Protein AF-0000000076744533 (afdb_homodimer)

Sequence (348 aa):
MKIVAFGASTSSTSINKTLATYAAHLVEGADVTILDLNSYDVPLFSEDKEKEIGQAEGAKAFLEDIAQADALIISFAEHNGSYPAAYKNLFDWATRIERNVFANKPAIYLSTSPGPGGASNVLAAATGSAPYFGAEVKASASIPSFYDNFDLESGSFKSQEVAEQVKAAVSALRMKIVAFGASTSSTSINKTLATYAAHLVEGADVTILDLNSYDVPLFSEDKEKEIGQAEGAKAFLEDIAQADALIISFAEHNGSYPAAYKNLFDWATRIERNVFANKPAIYLSTSPGPGGASNVLAAATGSAPYFGAEVKASASIPSFYDNFDLESGSFKSQEVAEQVKAAVSALR

Organism: NCBI:txid190893

Solvent-accessible surface area (backbone atoms only — not comparable to full-atom values): 17686 Å² total; per-residue (Å²): 93,35,33,35,22,27,16,40,46,72,45,94,78,39,63,21,35,51,50,14,51,51,51,54,69,67,46,82,84,46,49,77,43,77,56,57,55,74,78,39,62,61,74,82,57,39,68,61,53,34,71,72,64,59,72,51,66,19,28,53,53,50,44,53,57,51,64,67,33,60,29,38,30,39,7,34,32,51,45,94,64,26,65,28,30,53,43,44,24,46,50,54,51,26,41,75,78,37,54,46,54,47,68,60,24,47,22,34,43,30,15,34,28,72,48,80,65,4,26,44,57,25,39,51,53,49,62,70,47,26,72,76,26,20,32,41,70,60,32,67,50,62,40,42,26,36,72,79,32,40,38,80,88,80,66,43,57,70,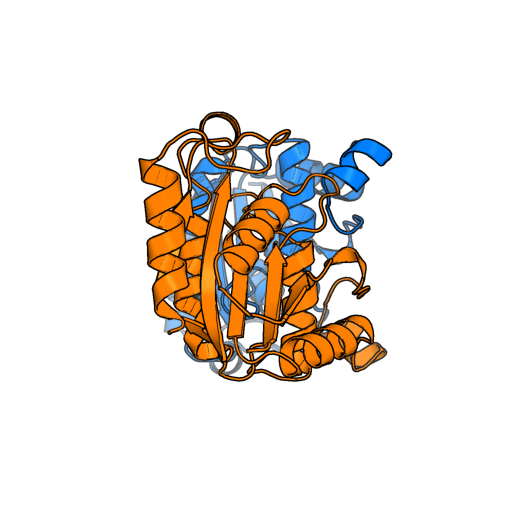38,63,68,61,45,50,53,52,50,56,34,54,56,46,77,107,93,36,32,34,21,28,16,40,45,72,44,92,78,38,64,20,35,49,48,13,50,52,52,53,68,66,44,83,83,47,52,76,43,76,58,58,54,74,78,40,61,61,75,82,58,40,67,61,53,34,71,72,65,56,72,52,66,19,28,51,52,50,44,54,57,51,65,67,34,61,29,39,28,38,6,35,32,52,44,95,65,26,65,28,31,55,42,44,24,45,49,55,52,26,40,75,78,37,54,44,52,45,69,61,22,46,24,34,42,30,14,34,27,71,48,79,66,4,26,42,58,25,38,50,52,50,62,70,47,26,72,74,27,21,32,41,71,61,31,67,51,62,40,43,25,37,72,78,31,39,37,81,89,81,67,45,56,69,37,64,68,60,46,49,52,54,49,54,34,53,57,47,78,108

Secondary structure (DSSP, 8-state):
-EEEEEES---TT-HHHHHHHHHHTTSTT-EEEE--GGG---PPP-HHHHHHH-S-HHHHHHHHHHHT-SEEEEEE--BTTB--HHHHHHHHHHHHH-S-TTTTEEEEEEEE-SSTTTTHHHHHHHHHHGGGGTEEEEEEEEE--HHHHEETTTTEES-HHHHHHHHHHHGGG-/-EEEEEES---TT-HHHHHHHHHHTTSTT-EEEE--GGG---PPP-HHHHHHH-S-HHHHHHHHHHHT-SEEEEEE--BTTB--HHHHHHHHHHHHH-S-TTTTEEEEEEEE-SSTTTTHHHHHHHHHHGGGGTEEEEEEEEE--HHHHEETTTTEES-HHHHHHHHHHHGGG-

pLDDT: mean 97.99, std 1.91, range [79.19, 99.0]

Structure (mmCIF, N/CA/C/O backbone):
data_AF-0000000076744533-model_v1
#
loop_
_entity.id
_entity.type
_entity.pdbx_description
1 polymer 'NADPH-dependent FMN reductase'
#
loop_
_atom_site.group_PDB
_atom_site.id
_atom_site.type_symbol
_atom_site.label_atom_id
_atom_site.label_alt_id
_atom_site.label_comp_id
_atom_site.label_asym_id
_atom_site.label_entity_id
_atom_site.label_seq_id
_atom_site.pdbx_PDB_ins_code
_atom_site.Cartn_x
_atom_site.Cartn_y
_atom_site.Cartn_z
_atom_site.occupancy
_atom_site.B_iso_or_equiv
_atom_site.auth_seq_id
_atom_site.auth_comp_id
_atom_site.auth_asym_id
_atom_site.auth_atom_id
_atom_site.pdbx_PDB_model_num
ATOM 1 N N . MET A 1 1 ? 7.094 28.562 13.328 1 95.38 1 MET A N 1
ATOM 2 C CA . MET A 1 1 ? 7.344 27.203 12.891 1 95.38 1 MET A CA 1
ATOM 3 C C . MET A 1 1 ? 6.609 26.906 11.586 1 95.38 1 MET A C 1
ATOM 5 O O . MET A 1 1 ? 5.438 27.25 11.438 1 95.38 1 MET A O 1
ATOM 9 N N . LYS A 1 2 ? 7.285 26.391 10.539 1 98.62 2 LYS A N 1
ATOM 10 C CA . LYS A 1 2 ? 6.648 25.984 9.289 1 98.62 2 LYS A CA 1
ATOM 11 C C . LYS A 1 2 ? 6.117 24.562 9.375 1 98.62 2 LYS A C 1
ATOM 13 O O . LYS A 1 2 ? 6.879 23.609 9.602 1 98.62 2 LYS A O 1
ATOM 18 N N . ILE A 1 3 ? 4.773 24.422 9.148 1 98.75 3 ILE A N 1
ATOM 19 C CA . ILE A 1 3 ? 4.148 23.094 9.188 1 98.75 3 ILE A CA 1
ATOM 20 C C . ILE A 1 3 ? 3.619 22.75 7.797 1 98.75 3 ILE A C 1
ATOM 22 O O . ILE A 1 3 ? 2.924 23.547 7.164 1 98.75 3 ILE A O 1
ATOM 26 N N . VAL A 1 4 ? 4.02 21.672 7.312 1 98.94 4 VAL A N 1
ATOM 27 C CA . VAL A 1 4 ? 3.379 21.078 6.145 1 98.94 4 VAL A CA 1
ATOM 28 C C . VAL A 1 4 ? 2.434 19.953 6.586 1 98.94 4 VAL A C 1
ATOM 30 O O . VAL A 1 4 ? 2.811 19.094 7.375 1 98.94 4 VAL A O 1
ATOM 33 N N . ALA A 1 5 ? 1.199 20.047 6.164 1 98.94 5 ALA A N 1
ATOM 34 C CA . ALA A 1 5 ? 0.18 19.047 6.488 1 98.94 5 ALA A CA 1
ATOM 35 C C . ALA A 1 5 ? -0.504 18.531 5.227 1 98.94 5 ALA A C 1
ATOM 37 O O . ALA A 1 5 ? -0.679 19.266 4.258 1 98.94 5 ALA A O 1
ATOM 38 N N . PHE A 1 6 ? -0.858 17.219 5.223 1 98.94 6 PHE A N 1
ATOM 39 C CA . PHE A 1 6 ? -1.646 16.688 4.113 1 98.94 6 PHE A CA 1
ATOM 40 C C . PHE A 1 6 ? -2.357 15.406 4.523 1 98.94 6 PHE A C 1
ATOM 42 O O . PHE A 1 6 ? -1.983 14.773 5.508 1 98.94 6 PHE A O 1
ATOM 49 N N . GLY A 1 7 ? -3.428 15.148 3.889 1 98.88 7 GLY A N 1
ATOM 50 C CA . GLY A 1 7 ? -4.012 13.812 3.881 1 98.88 7 GLY A CA 1
ATOM 51 C C . GLY A 1 7 ? -3.424 12.914 2.811 1 98.88 7 GLY A C 1
ATOM 52 O O . GLY A 1 7 ? -3.17 13.359 1.688 1 98.88 7 GLY A O 1
ATOM 53 N N . ALA A 1 8 ? -3.123 11.703 3.174 1 98.69 8 ALA A N 1
ATOM 54 C CA . ALA A 1 8 ? -2.666 10.727 2.191 1 98.69 8 ALA A CA 1
ATOM 55 C C . ALA A 1 8 ? -3.824 10.234 1.329 1 98.69 8 ALA A C 1
ATOM 57 O O . ALA A 1 8 ? -4.145 9.039 1.329 1 98.69 8 ALA A O 1
ATOM 58 N N . SER A 1 9 ? -4.375 11.133 0.612 1 97.62 9 SER A N 1
ATOM 59 C CA . SER A 1 9 ? -5.586 10.938 -0.176 1 97.62 9 SER A CA 1
ATOM 60 C C . SER A 1 9 ? -5.66 11.938 -1.327 1 97.62 9 SER A C 1
ATOM 62 O O . SER A 1 9 ? -5.223 13.086 -1.191 1 97.62 9 SER A O 1
ATOM 64 N N . THR A 1 10 ? -6.223 11.477 -2.465 1 98.06 10 THR A N 1
ATOM 65 C CA . THR A 1 10 ? -6.473 12.375 -3.582 1 98.06 10 THR A CA 1
ATOM 66 C C . THR A 1 10 ? -7.965 12.672 -3.717 1 98.06 10 THR A C 1
ATOM 68 O O . THR A 1 10 ? -8.383 13.352 -4.652 1 98.06 10 THR A O 1
ATOM 71 N N . SER A 1 11 ? -8.742 12.133 -2.82 1 97.56 11 SER A N 1
ATOM 72 C CA . SER A 1 11 ? -10.188 12.352 -2.885 1 97.56 11 SER A CA 1
ATOM 73 C C . SER A 1 11 ? -10.531 13.828 -2.746 1 97.56 11 SER A C 1
ATOM 75 O O . SER A 1 11 ? -9.969 14.523 -1.901 1 97.56 11 SER A O 1
ATOM 77 N N . SER A 1 12 ? -11.5 14.32 -3.539 1 97.56 12 SER A N 1
ATOM 78 C CA . SER A 1 12 ? -11.961 15.703 -3.436 1 97.56 12 SER A CA 1
ATOM 79 C C . SER A 1 12 ? -12.688 15.953 -2.117 1 97.56 12 SER A C 1
ATOM 81 O O . SER A 1 12 ? -12.875 17.094 -1.709 1 97.56 12 SER A O 1
ATOM 83 N N . THR A 1 13 ? -13.117 14.969 -1.375 1 96.62 13 THR A N 1
ATOM 84 C CA . THR A 1 13 ? -13.828 15.062 -0.107 1 96.62 13 THR A CA 1
ATOM 85 C C . THR A 1 13 ? -13.055 14.359 1.004 1 96.62 13 THR A C 1
ATOM 87 O O . THR A 1 13 ? -13.656 13.742 1.891 1 96.62 13 THR A O 1
ATOM 90 N N . SER A 1 14 ? -11.773 14.414 0.919 1 97.94 14 SER A N 1
ATOM 91 C CA . SER A 1 14 ? -10.906 13.688 1.836 1 97.94 14 SER A CA 1
ATOM 92 C C . SER A 1 14 ? -11.102 14.156 3.273 1 97.94 14 SER A C 1
ATOM 94 O O . SER A 1 14 ? -10.727 15.273 3.625 1 97.94 14 SER A O 1
ATOM 96 N N . ILE A 1 15 ? -11.578 13.219 4.113 1 98.56 15 ILE A N 1
ATOM 97 C CA . ILE A 1 15 ? -11.734 13.508 5.531 1 98.56 15 ILE A CA 1
ATOM 98 C C . ILE A 1 15 ? -10.367 13.492 6.215 1 98.56 15 ILE A C 1
ATOM 100 O O . ILE A 1 15 ? -10.18 14.117 7.262 1 98.56 15 ILE A O 1
ATOM 104 N N . ASN A 1 16 ? -9.406 12.828 5.633 1 98.88 16 ASN A N 1
ATOM 105 C CA . ASN A 1 16 ? -8.062 12.836 6.199 1 98.88 16 ASN A CA 1
ATOM 106 C C . ASN A 1 16 ? -7.336 14.148 5.906 1 98.88 16 ASN A C 1
ATOM 108 O O . ASN A 1 16 ? -6.547 14.617 6.727 1 98.88 16 ASN A O 1
ATOM 112 N N . LYS A 1 17 ? -7.562 14.742 4.723 1 98.69 17 LYS A N 1
ATOM 113 C CA . LYS A 1 17 ? -7.074 16.109 4.52 1 98.69 17 LYS A CA 1
ATOM 114 C C . LYS A 1 17 ? -7.703 17.062 5.523 1 98.69 17 LYS A C 1
ATOM 116 O O . LYS A 1 17 ? -7.016 17.922 6.086 1 98.69 17 LYS A O 1
ATOM 121 N N . THR A 1 18 ? -9.016 16.875 5.758 1 98.62 18 THR A N 1
ATOM 122 C CA . THR A 1 18 ? -9.719 17.703 6.73 1 98.62 18 THR A CA 1
ATOM 123 C C . THR A 1 18 ? -9.094 17.562 8.117 1 98.62 18 THR A C 1
ATOM 125 O O . THR A 1 18 ? -8.82 18.562 8.789 1 98.62 18 THR A O 1
ATOM 128 N N . LEU A 1 19 ? -8.82 16.344 8.531 1 98.81 19 LEU A N 1
ATOM 129 C CA . LEU A 1 19 ? -8.258 16.078 9.852 1 98.81 19 LEU A CA 1
ATOM 130 C C . LEU A 1 19 ? -6.863 16.672 9.977 1 98.81 19 LEU A C 1
ATOM 132 O O . LEU A 1 19 ? -6.551 17.328 10.984 1 98.81 19 LEU A O 1
ATOM 136 N N . ALA A 1 20 ? -6.004 16.438 9 1 98.88 20 ALA A N 1
ATOM 137 C CA . ALA A 1 20 ? -4.656 17 9.023 1 98.88 20 ALA A CA 1
ATOM 138 C C . ALA A 1 20 ? -4.699 18.531 9.086 1 98.88 20 ALA A C 1
ATOM 140 O O . ALA A 1 20 ? -3.924 19.141 9.82 1 98.88 20 ALA A O 1
ATOM 141 N N . THR A 1 21 ? -5.602 19.109 8.305 1 98.69 21 THR A N 1
ATOM 142 C CA . THR A 1 21 ? -5.766 20.562 8.273 1 98.69 21 THR A CA 1
ATOM 143 C C . THR A 1 21 ? -6.191 21.094 9.641 1 98.69 21 THR A C 1
ATOM 145 O O . THR A 1 21 ? -5.598 22.047 10.164 1 98.69 21 THR A O 1
ATOM 148 N N . TYR A 1 22 ? -7.176 20.469 10.227 1 98.56 22 TYR A N 1
ATOM 149 C CA . TYR A 1 22 ? -7.637 20.844 11.555 1 98.56 22 TYR A CA 1
ATOM 150 C C . TYR A 1 22 ? -6.492 20.781 12.562 1 98.56 22 TYR A C 1
ATOM 152 O O . TYR A 1 22 ? -6.266 21.734 13.305 1 98.56 22 TYR A O 1
ATOM 160 N N . ALA A 1 23 ? -5.805 19.703 12.578 1 98.75 23 ALA A N 1
ATOM 161 C CA . ALA A 1 23 ? -4.715 19.484 13.523 1 98.75 23 ALA A CA 1
ATOM 162 C C . ALA A 1 23 ? -3.619 20.531 13.359 1 98.75 23 ALA A C 1
ATOM 164 O O . ALA A 1 23 ? -3.086 21.047 14.344 1 98.75 23 ALA A O 1
ATOM 165 N N . ALA A 1 24 ? -3.316 20.797 12.102 1 98.69 24 ALA A N 1
ATOM 166 C CA . ALA A 1 24 ? -2.252 21.766 11.82 1 98.69 24 ALA A CA 1
ATOM 167 C C . ALA A 1 24 ? -2.6 23.141 12.383 1 98.69 24 ALA A C 1
ATOM 169 O O . ALA A 1 24 ? -1.728 23.859 12.883 1 98.69 24 ALA A O 1
ATOM 170 N N . HIS A 1 25 ? -3.801 23.484 12.359 1 97.62 25 HIS A N 1
ATOM 171 C CA . HIS A 1 25 ? -4.223 24.812 12.773 1 97.62 25 HIS A CA 1
ATOM 172 C C . HIS A 1 25 ? -4.359 24.906 14.289 1 97.62 25 HIS A C 1
ATOM 174 O O . HIS A 1 25 ? -4.637 25.984 14.828 1 97.62 25 HIS A O 1
ATOM 180 N N . LEU A 1 26 ? -4.207 23.797 14.969 1 97.38 26 LEU A N 1
ATOM 181 C CA . LEU A 1 26 ? -4.156 23.812 16.422 1 97.38 26 LEU A CA 1
ATOM 182 C C . LEU A 1 26 ? -2.814 24.359 16.922 1 97.38 26 LEU A C 1
ATOM 184 O O . LEU A 1 26 ? -2.674 24.703 18.094 1 97.38 26 LEU A O 1
ATOM 188 N N . VAL A 1 27 ? -1.832 24.281 16.031 1 97.12 27 VAL A N 1
ATOM 189 C CA . VAL A 1 27 ? -0.512 24.766 16.422 1 97.12 27 VAL A CA 1
ATOM 190 C C . VAL A 1 27 ? -0.467 26.281 16.344 1 97.12 27 VAL A C 1
ATOM 192 O O . VAL A 1 27 ? -0.389 26.859 15.258 1 97.12 27 VAL A O 1
ATOM 195 N N . GLU A 1 28 ? -0.424 26.938 17.484 1 94.5 28 GLU A N 1
ATOM 196 C CA . GLU A 1 28 ? -0.494 28.391 17.562 1 94.5 28 GLU A CA 1
ATOM 197 C C . GLU A 1 28 ? 0.741 29.031 16.938 1 94.5 28 GLU A C 1
ATOM 199 O O . GLU A 1 28 ? 1.869 28.625 17.219 1 94.5 28 GLU A O 1
ATOM 204 N N . GLY A 1 29 ? 0.492 29.984 16.062 1 95.69 29 GLY A N 1
ATOM 205 C CA . GLY A 1 29 ? 1.567 30.797 15.5 1 95.69 29 GLY A CA 1
ATOM 206 C C . GLY A 1 29 ? 2.293 30.109 14.359 1 95.69 29 GLY A C 1
ATOM 207 O O . GLY A 1 29 ? 3.244 30.672 13.805 1 95.69 29 GLY A O 1
ATOM 208 N N . ALA A 1 30 ? 1.86 28.906 13.961 1 97.38 30 ALA A N 1
ATOM 209 C CA . ALA A 1 30 ? 2.537 28.172 12.898 1 97.38 30 ALA A CA 1
ATOM 210 C C . ALA A 1 30 ? 2.178 28.734 11.531 1 97.38 30 ALA A C 1
ATOM 212 O O . ALA A 1 30 ? 1.07 29.25 11.328 1 97.38 30 ALA A O 1
ATOM 213 N N . ASP A 1 31 ? 3.127 28.75 10.625 1 98.5 31 ASP A N 1
ATOM 214 C CA . ASP A 1 31 ? 2.896 28.938 9.195 1 98.5 31 ASP A CA 1
ATOM 215 C C . ASP A 1 31 ? 2.537 27.625 8.516 1 98.5 31 ASP A C 1
ATOM 217 O O . ASP A 1 31 ? 3.41 26.797 8.258 1 98.5 31 ASP A O 1
ATOM 221 N N . VAL A 1 32 ? 1.233 27.516 8.188 1 98.75 32 VAL A N 1
ATOM 222 C CA . VAL A 1 32 ? 0.724 26.203 7.781 1 98.75 32 VAL A CA 1
ATOM 223 C C . VAL A 1 32 ? 0.576 26.172 6.262 1 98.75 32 VAL A C 1
ATOM 225 O O . VAL A 1 32 ? -0.009 27.062 5.664 1 98.75 32 VAL A O 1
ATOM 228 N N . THR A 1 33 ? 1.17 25.141 5.633 1 98.88 33 THR A N 1
ATOM 229 C CA . THR A 1 33 ? 0.939 24.797 4.234 1 98.88 33 THR A CA 1
ATOM 230 C C . THR A 1 33 ? 0.229 23.453 4.117 1 98.88 33 THR A C 1
ATOM 232 O O . THR A 1 33 ? 0.723 22.438 4.617 1 98.88 33 THR A O 1
ATOM 235 N N . ILE A 1 34 ? -0.923 23.484 3.502 1 98.88 34 ILE A N 1
ATOM 236 C CA . ILE A 1 34 ? -1.666 22.25 3.256 1 98.88 34 ILE A CA 1
ATOM 237 C C . ILE A 1 34 ? -1.379 21.75 1.844 1 98.88 34 ILE A C 1
ATOM 239 O O . ILE A 1 34 ? -1.592 22.469 0.866 1 98.88 34 ILE A O 1
ATOM 243 N N . LEU A 1 35 ? -0.861 20.578 1.74 1 98.88 35 LEU A N 1
ATOM 244 C CA . LEU A 1 35 ? -0.6 20.016 0.422 1 98.88 35 LEU A CA 1
ATOM 245 C C . LEU A 1 35 ? -1.82 19.266 -0.1 1 98.88 35 LEU A C 1
ATOM 247 O O . LEU A 1 35 ? -2.541 18.625 0.673 1 98.88 35 LEU A O 1
ATOM 251 N N . ASP A 1 36 ? -2.021 19.375 -1.361 1 98.69 36 ASP A N 1
ATOM 252 C CA . ASP A 1 36 ? -2.963 18.562 -2.121 1 98.69 36 ASP A CA 1
ATOM 253 C C . ASP A 1 36 ? -2.23 17.547 -3 1 98.69 36 ASP A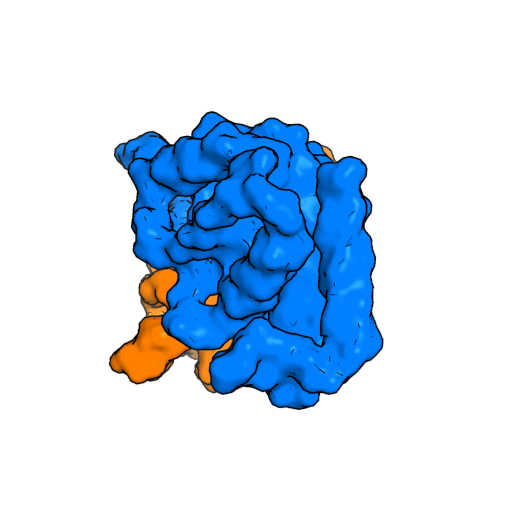 C 1
ATOM 255 O O . ASP A 1 36 ? -1.543 17.938 -3.951 1 98.69 36 ASP A O 1
ATOM 259 N N . LEU A 1 37 ? -2.436 16.281 -2.713 1 98.5 37 LEU A N 1
ATOM 260 C CA . LEU A 1 37 ? -1.661 15.266 -3.41 1 98.5 37 LEU A CA 1
ATOM 261 C C . LEU A 1 37 ? -1.973 15.273 -4.902 1 98.5 37 LEU A C 1
ATOM 263 O O . LEU A 1 37 ? -1.187 14.766 -5.707 1 98.5 37 LEU A O 1
ATOM 267 N N . ASN A 1 38 ? -3.076 15.883 -5.258 1 98.25 38 ASN A N 1
ATOM 268 C CA . ASN A 1 38 ? -3.426 16 -6.668 1 98.25 38 ASN A CA 1
ATOM 269 C C . ASN A 1 38 ? -2.484 16.953 -7.402 1 98.25 38 ASN A C 1
ATOM 271 O O . ASN A 1 38 ? -2.465 16.984 -8.633 1 98.25 38 ASN A O 1
ATOM 275 N N . SER A 1 39 ? -1.705 17.688 -6.664 1 98.38 39 SER A N 1
ATOM 276 C CA . SER A 1 39 ? -0.796 18.641 -7.281 1 98.38 39 SER A CA 1
ATOM 277 C C . SER A 1 39 ? 0.515 17.984 -7.691 1 98.38 39 SER A C 1
ATOM 279 O O . SER A 1 39 ? 1.378 18.625 -8.297 1 98.38 39 SER A O 1
ATOM 281 N N . TYR A 1 40 ? 0.634 16.656 -7.387 1 98.62 40 TYR A N 1
ATOM 282 C CA . TYR A 1 40 ? 1.862 15.93 -7.668 1 98.62 40 TYR A CA 1
ATOM 283 C C . TYR A 1 40 ? 1.601 14.781 -8.641 1 98.62 40 TYR A C 1
ATOM 285 O O . TYR A 1 40 ? 1.451 13.633 -8.219 1 98.62 40 TYR A O 1
ATOM 293 N N . ASP A 1 41 ? 1.653 15.109 -9.867 1 95.94 41 ASP A N 1
ATOM 294 C CA . ASP A 1 41 ? 1.363 14.102 -10.883 1 95.94 41 ASP A CA 1
ATOM 295 C C . ASP A 1 41 ? 2.582 13.219 -11.141 1 95.94 41 ASP A C 1
ATOM 297 O O . ASP A 1 41 ? 3.684 13.719 -11.367 1 95.94 41 ASP A O 1
ATOM 301 N N . VAL A 1 42 ? 2.412 11.938 -11.039 1 98.44 42 VAL A N 1
ATOM 302 C CA . VAL A 1 42 ? 3.432 10.945 -11.367 1 98.44 42 VAL A CA 1
ATOM 303 C C . VAL A 1 42 ? 2.789 9.766 -12.094 1 98.44 42 VAL A C 1
ATOM 305 O O . VAL A 1 42 ? 1.644 9.406 -11.812 1 98.44 42 VAL A O 1
ATOM 308 N N . PRO A 1 43 ? 3.459 9.156 -13.07 1 98.12 43 PRO A N 1
ATOM 309 C CA . PRO A 1 43 ? 2.918 7.914 -13.633 1 98.12 43 PRO A CA 1
ATOM 310 C C . PRO A 1 43 ? 2.906 6.77 -12.625 1 98.12 43 PRO A C 1
ATOM 312 O O . PRO A 1 43 ? 3.494 6.883 -11.547 1 98.12 43 PRO A O 1
ATOM 315 N N . LEU A 1 44 ? 2.139 5.727 -12.953 1 98.31 44 LEU A N 1
ATOM 316 C CA . LEU A 1 44 ? 2.184 4.547 -12.094 1 98.31 44 LEU A CA 1
ATOM 317 C C . LEU A 1 44 ? 3.605 4.004 -11.992 1 98.31 44 LEU A C 1
ATOM 319 O O . LEU A 1 44 ? 4.266 3.783 -13.016 1 98.31 44 LEU A O 1
ATOM 323 N N . PHE A 1 45 ? 4.074 3.828 -10.828 1 98.38 45 PHE A N 1
ATOM 324 C CA . PHE A 1 45 ? 5.473 3.48 -10.609 1 98.38 45 PHE A CA 1
ATOM 325 C C . PHE A 1 45 ? 5.75 2.051 -11.062 1 98.38 45 PHE A C 1
ATOM 327 O O . PHE A 1 45 ? 4.973 1.141 -10.773 1 98.38 45 PHE A O 1
ATOM 334 N N . SER A 1 46 ? 6.797 1.914 -11.695 1 97.06 46 SER A N 1
ATOM 335 C CA . SER A 1 46 ? 7.512 0.666 -11.938 1 97.06 46 SER A CA 1
ATOM 336 C C . SER A 1 46 ? 9 0.916 -12.164 1 97.06 46 SER A C 1
ATOM 338 O O . SER A 1 46 ? 9.391 1.992 -12.617 1 97.06 46 SER A O 1
ATOM 340 N N . GLU A 1 47 ? 9.727 -0.088 -11.844 1 96.56 47 GLU A N 1
ATOM 341 C CA . GLU A 1 47 ? 11.156 0.05 -12.109 1 96.56 47 GLU A CA 1
ATOM 342 C C . GLU A 1 47 ? 11.422 0.256 -13.602 1 96.56 47 GLU A C 1
ATOM 344 O O . GLU A 1 47 ? 12.352 0.967 -13.977 1 96.56 47 GLU A O 1
ATOM 349 N N . ASP A 1 48 ? 10.617 -0.344 -14.453 1 98.25 48 ASP A N 1
ATOM 350 C CA . ASP A 1 48 ? 10.75 -0.171 -15.898 1 98.25 48 ASP A CA 1
ATOM 351 C C . ASP A 1 48 ? 10.492 1.28 -16.297 1 98.25 48 ASP A C 1
ATOM 353 O O . ASP A 1 48 ? 11.258 1.854 -17.078 1 98.25 48 ASP A O 1
ATOM 357 N N . LYS A 1 49 ? 9.406 1.849 -15.734 1 98.06 49 LYS A N 1
ATOM 358 C CA . LYS A 1 49 ? 9.102 3.248 -16.016 1 98.06 49 LYS A CA 1
ATOM 359 C C . LYS A 1 49 ? 10.188 4.168 -15.469 1 98.06 49 LYS A C 1
ATOM 361 O O . LYS A 1 49 ? 10.531 5.172 -16.094 1 98.06 49 LYS A O 1
ATOM 366 N N . GLU A 1 50 ? 10.727 3.846 -14.281 1 98.38 50 GLU A N 1
ATOM 367 C CA . GLU A 1 50 ? 11.82 4.617 -13.703 1 98.38 50 GLU A CA 1
ATOM 368 C C . GLU A 1 50 ? 13.039 4.641 -14.633 1 98.38 50 GLU A C 1
ATOM 370 O O . GLU A 1 50 ? 13.664 5.684 -14.82 1 98.38 50 GLU A O 1
ATOM 375 N N . LYS A 1 51 ? 13.336 3.465 -15.18 1 98.06 51 LYS A N 1
ATOM 376 C CA . LYS A 1 51 ? 14.461 3.383 -16.109 1 98.06 51 LYS A CA 1
ATOM 377 C C . LYS A 1 51 ? 14.211 4.23 -17.344 1 98.06 51 LYS A C 1
ATOM 379 O O . LYS A 1 51 ? 15.141 4.797 -17.922 1 98.06 51 LYS A O 1
ATOM 384 N N . GLU A 1 52 ? 13.008 4.312 -17.719 1 98.31 52 GLU A N 1
ATOM 385 C CA . GLU A 1 52 ? 12.617 5.051 -18.922 1 98.31 52 GLU A CA 1
ATOM 386 C C . GLU A 1 52 ? 12.695 6.555 -18.688 1 98.31 52 GLU A C 1
ATOM 388 O O . GLU A 1 52 ? 13.219 7.293 -19.531 1 98.31 52 GLU A O 1
ATOM 393 N N . ILE A 1 53 ? 12.211 7.059 -17.453 1 98.31 53 ILE A N 1
ATOM 394 C CA . ILE A 1 53 ? 11.992 8.5 -17.375 1 98.31 53 ILE A CA 1
ATOM 395 C C . ILE A 1 53 ? 12.906 9.094 -16.297 1 98.31 53 ILE A C 1
ATOM 397 O O . ILE A 1 53 ? 12.992 10.312 -16.156 1 98.31 53 ILE A O 1
ATOM 401 N N . GLY A 1 54 ? 13.586 8.188 -15.562 1 98.06 54 GLY A N 1
ATOM 402 C CA . GLY A 1 54 ? 14.406 8.656 -14.453 1 98.06 54 GLY A CA 1
ATOM 403 C C . GLY A 1 54 ? 13.586 9.055 -13.242 1 98.06 54 GLY A C 1
ATOM 404 O O . GLY A 1 54 ? 13.023 8.188 -12.562 1 98.06 54 GLY A O 1
ATOM 405 N N . GLN A 1 55 ? 13.516 10.352 -13 1 98.5 55 GLN A N 1
ATOM 406 C CA . GLN A 1 55 ? 12.773 10.867 -11.852 1 98.5 55 GLN A CA 1
ATOM 407 C C . GLN A 1 55 ? 11.469 11.523 -12.289 1 98.5 55 GLN A C 1
ATOM 409 O O . GLN A 1 55 ? 11.422 12.195 -13.328 1 98.5 55 GLN A O 1
ATOM 414 N N . ALA A 1 56 ? 10.461 11.336 -11.547 1 98.5 56 ALA A N 1
ATOM 415 C CA . ALA A 1 56 ? 9.18 11.969 -11.836 1 98.5 56 ALA A CA 1
ATOM 416 C C . ALA A 1 56 ? 9.109 13.375 -11.234 1 98.5 56 ALA A C 1
ATOM 418 O O . ALA A 1 56 ? 9.344 13.555 -10.039 1 98.5 56 ALA A O 1
ATOM 419 N N . GLU A 1 57 ? 8.703 14.336 -11.961 1 98.56 57 GLU A N 1
ATOM 420 C CA . GLU A 1 57 ? 8.711 15.734 -11.539 1 98.56 57 GLU A CA 1
ATOM 421 C C . GLU A 1 57 ? 7.758 15.953 -10.367 1 98.56 57 GLU A C 1
ATOM 423 O O . GLU A 1 57 ? 8.047 16.75 -9.469 1 98.56 57 GLU A O 1
ATOM 428 N N . GLY A 1 58 ? 6.664 15.258 -10.375 1 98.88 58 GLY A N 1
ATOM 429 C CA . GLY A 1 58 ? 5.738 15.375 -9.266 1 98.88 58 GLY A CA 1
ATOM 430 C C . GLY A 1 58 ? 6.336 14.938 -7.941 1 98.88 58 GLY A C 1
ATOM 431 O O . GLY A 1 58 ? 6.051 15.531 -6.898 1 98.88 58 GLY A O 1
ATOM 432 N N . ALA A 1 59 ? 7.152 13.906 -7.996 1 98.94 59 ALA A N 1
ATOM 433 C CA . ALA A 1 59 ? 7.82 13.43 -6.789 1 98.94 59 ALA A CA 1
ATOM 434 C C . ALA A 1 59 ? 8.859 14.438 -6.301 1 98.94 59 ALA A C 1
ATOM 436 O O . ALA A 1 59 ? 9.008 14.648 -5.098 1 98.94 59 ALA A O 1
ATOM 437 N N . LYS A 1 60 ? 9.562 15.078 -7.262 1 98.75 60 LYS A N 1
ATOM 438 C CA . LYS A 1 60 ? 10.508 16.125 -6.906 1 98.75 60 LYS A CA 1
ATOM 439 C C . LYS A 1 60 ? 9.805 17.297 -6.211 1 98.75 60 LYS A C 1
ATOM 441 O O . LYS A 1 60 ? 10.281 17.797 -5.191 1 98.75 60 LYS A O 1
ATOM 446 N N . ALA A 1 61 ? 8.703 17.703 -6.809 1 98.94 61 ALA A N 1
ATOM 447 C CA . ALA A 1 61 ? 7.938 18.812 -6.25 1 98.94 61 ALA A CA 1
ATOM 448 C C . ALA A 1 61 ? 7.449 18.484 -4.84 1 98.94 61 ALA A C 1
ATOM 450 O O . ALA A 1 61 ? 7.488 19.328 -3.951 1 98.94 61 ALA A O 1
ATOM 4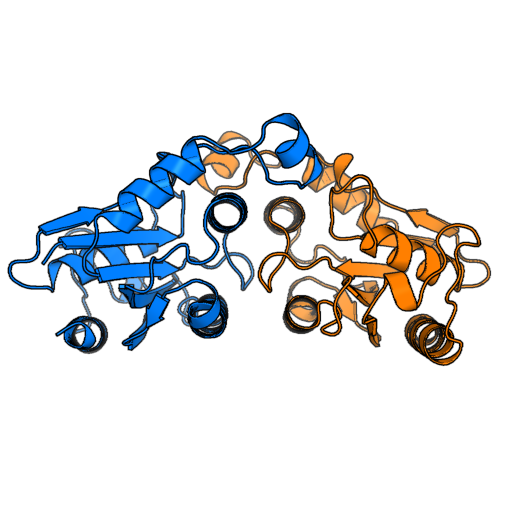51 N N . PHE A 1 62 ? 7.023 17.281 -4.641 1 98.94 62 PHE A N 1
ATOM 452 C CA . PHE A 1 62 ? 6.566 16.828 -3.336 1 98.94 62 PHE A CA 1
ATOM 453 C C . PHE A 1 62 ? 7.691 16.906 -2.311 1 98.94 62 PHE A C 1
ATOM 455 O O . PHE A 1 62 ? 7.504 17.438 -1.215 1 98.94 62 PHE A O 1
ATOM 462 N N . LEU A 1 63 ? 8.844 16.375 -2.691 1 98.94 63 LEU A N 1
ATOM 463 C CA . LEU A 1 63 ? 10.008 16.391 -1.812 1 98.94 63 LEU A CA 1
ATOM 464 C C . LEU A 1 63 ? 10.406 17.828 -1.479 1 98.94 63 LEU A C 1
ATOM 466 O O . LEU A 1 63 ? 10.789 18.109 -0.343 1 98.94 63 LEU A O 1
ATOM 470 N N . GLU A 1 64 ? 10.312 18.688 -2.451 1 98.81 64 GLU A N 1
ATOM 471 C CA . GLU A 1 64 ? 10.648 20.094 -2.234 1 98.81 64 GLU A CA 1
ATOM 472 C C . GLU A 1 64 ? 9.711 20.734 -1.212 1 98.81 64 GLU A C 1
ATOM 474 O O . GLU A 1 64 ? 10.156 21.484 -0.343 1 98.81 64 GLU A O 1
ATOM 479 N N . ASP A 1 65 ? 8.461 20.422 -1.331 1 98.88 65 ASP A N 1
ATOM 480 C CA . ASP A 1 65 ? 7.492 20.969 -0.388 1 98.88 65 ASP A CA 1
ATOM 481 C C . ASP A 1 65 ? 7.719 20.422 1.019 1 98.88 65 ASP A C 1
ATOM 483 O O . ASP A 1 65 ? 7.664 21.172 1.998 1 98.88 65 ASP A O 1
ATOM 487 N N . ILE A 1 66 ? 8.031 19.156 1.159 1 98.88 66 ILE A N 1
ATOM 488 C CA . ILE A 1 66 ? 8.312 18.531 2.447 1 98.88 66 ILE A CA 1
ATOM 489 C C . ILE A 1 66 ? 9.539 19.188 3.08 1 98.88 66 ILE A C 1
ATOM 491 O O . ILE A 1 66 ? 9.555 19.453 4.285 1 98.88 66 ILE A O 1
ATOM 495 N N . ALA A 1 67 ? 10.484 19.469 2.262 1 98.62 67 ALA A N 1
ATOM 496 C CA . ALA A 1 67 ? 11.766 19.984 2.732 1 98.62 67 ALA A CA 1
ATOM 497 C C . ALA A 1 67 ? 11.594 21.359 3.367 1 98.62 67 ALA A C 1
ATOM 499 O O . ALA A 1 67 ? 12.406 21.781 4.199 1 98.62 67 ALA A O 1
ATOM 500 N N . GLN A 1 68 ? 10.555 22.047 3.082 1 98.25 68 GLN A N 1
ATOM 501 C CA . GLN A 1 68 ? 10.336 23.406 3.572 1 98.25 68 GLN A CA 1
ATOM 502 C C . GLN A 1 68 ? 9.805 23.391 5.004 1 98.25 68 GLN A C 1
ATOM 504 O O . GLN A 1 68 ? 9.789 24.438 5.672 1 98.25 68 GLN A O 1
ATOM 509 N N . ALA A 1 69 ? 9.422 22.281 5.465 1 98.56 69 ALA A N 1
ATOM 510 C CA . ALA A 1 69 ? 8.719 22.203 6.746 1 98.56 69 ALA A CA 1
ATOM 511 C C . ALA A 1 69 ? 9.703 22.109 7.906 1 98.56 69 ALA A C 1
ATOM 513 O O . ALA A 1 69 ? 10.805 21.562 7.754 1 98.56 69 ALA A O 1
ATOM 514 N N . ASP A 1 70 ? 9.281 22.688 9 1 98.69 70 ASP A N 1
ATOM 515 C CA . ASP A 1 70 ? 9.922 22.375 10.273 1 98.69 70 ASP A CA 1
ATOM 516 C C . ASP A 1 70 ? 9.328 21.125 10.898 1 98.69 70 ASP A C 1
ATOM 518 O O . ASP A 1 70 ? 10.008 20.391 11.617 1 98.69 70 ASP A O 1
ATOM 522 N N . ALA A 1 71 ? 8.07 20.859 10.633 1 98.81 71 ALA A N 1
ATOM 523 C CA . ALA A 1 71 ? 7.332 19.703 11.133 1 98.81 71 ALA A CA 1
ATOM 524 C C . ALA A 1 71 ? 6.242 19.281 10.156 1 98.81 71 ALA A C 1
ATOM 526 O O . ALA A 1 71 ? 5.824 20.062 9.297 1 98.81 71 ALA A O 1
ATOM 527 N N . LEU A 1 72 ? 5.824 18.016 10.344 1 98.94 72 LEU A N 1
ATOM 528 C CA . LEU A 1 72 ? 4.82 17.453 9.445 1 98.94 72 LEU A CA 1
ATOM 529 C C . LEU A 1 72 ? 3.6 16.969 10.219 1 98.94 72 LEU A C 1
ATOM 531 O O . LEU A 1 72 ? 3.729 16.469 11.344 1 98.94 72 LEU A O 1
ATOM 535 N N . ILE A 1 73 ? 2.428 17.172 9.711 1 98.94 73 ILE A N 1
ATOM 536 C CA . ILE A 1 73 ? 1.198 16.531 10.172 1 98.94 73 ILE A CA 1
ATOM 537 C C . ILE A 1 73 ? 0.532 15.797 9.016 1 98.94 73 ILE A C 1
ATOM 539 O O . ILE A 1 73 ? 0.079 16.422 8.047 1 98.94 73 ILE A O 1
ATOM 543 N N . ILE A 1 74 ? 0.524 14.508 9.133 1 99 74 ILE A N 1
ATOM 544 C CA . ILE A 1 74 ? 0.017 13.656 8.055 1 99 74 ILE A CA 1
ATOM 545 C C . ILE A 1 74 ? -1.141 12.812 8.578 1 99 74 ILE A C 1
ATOM 547 O O . ILE A 1 74 ? -1.032 12.18 9.633 1 99 74 ILE A O 1
ATOM 551 N N . SER A 1 75 ? -2.248 12.898 7.895 1 99 75 SER A N 1
ATOM 552 C CA . SER A 1 75 ? -3.346 11.977 8.172 1 99 75 SER A CA 1
ATOM 553 C C . SER A 1 75 ? -3.506 10.953 7.059 1 99 75 SER A C 1
ATOM 555 O O . SER A 1 75 ? -3.709 11.312 5.898 1 99 75 SER A O 1
ATOM 557 N N . PHE A 1 76 ? -3.475 9.656 7.379 1 98.94 76 PHE A N 1
ATOM 558 C CA . PHE A 1 76 ? -3.424 8.57 6.402 1 98.94 76 PHE A CA 1
ATOM 559 C C . PHE A 1 76 ? -4.816 8 6.156 1 98.94 76 PHE A C 1
ATOM 561 O O . PHE A 1 76 ? -5.453 7.484 7.074 1 98.94 76 PHE A O 1
ATOM 568 N N . ALA A 1 77 ? -5.223 8.156 4.918 1 98.88 77 ALA A N 1
ATOM 569 C CA . ALA A 1 77 ? -6.402 7.406 4.477 1 98.88 77 ALA A CA 1
ATOM 570 C C . ALA A 1 77 ? -6.094 5.918 4.359 1 98.88 77 ALA A C 1
ATOM 572 O O . ALA A 1 77 ? -4.934 5.527 4.227 1 98.88 77 ALA A O 1
ATOM 573 N N . GLU A 1 78 ? -7.156 5.117 4.48 1 98.81 78 GLU A N 1
ATOM 574 C CA . GLU A 1 78 ? -7.012 3.668 4.395 1 98.81 78 GLU A CA 1
ATOM 575 C C . GLU A 1 78 ? -7.906 3.09 3.301 1 98.81 78 GLU A C 1
ATOM 577 O O . GLU A 1 78 ? -9.125 3.293 3.314 1 98.81 78 GLU A O 1
ATOM 582 N N . HIS A 1 79 ? -7.305 2.479 2.287 1 98.56 79 HIS A N 1
ATOM 583 C CA . HIS A 1 79 ? -8.016 1.627 1.34 1 98.56 79 HIS A CA 1
ATOM 584 C C . HIS A 1 79 ? -7.672 0.157 1.553 1 98.56 79 HIS A C 1
ATOM 586 O O . HIS A 1 79 ? -6.5 -0.225 1.492 1 98.56 79 HIS A O 1
ATOM 592 N N . ASN A 1 80 ? -8.719 -0.596 1.92 1 98.19 80 ASN A N 1
ATOM 593 C CA . ASN A 1 80 ? -8.555 -2.039 2.053 1 98.19 80 ASN A CA 1
ATOM 594 C C . ASN A 1 80 ? -7.445 -2.389 3.043 1 98.19 80 ASN A C 1
ATOM 596 O O . ASN A 1 80 ? -6.609 -3.252 2.766 1 98.19 80 ASN A O 1
ATOM 600 N N . GLY A 1 81 ? -7.359 -1.612 4.113 1 98.06 81 GLY A N 1
ATOM 601 C CA . GLY A 1 81 ? -6.469 -1.918 5.223 1 98.06 81 GLY A CA 1
ATOM 602 C C . GLY A 1 81 ? -5.055 -1.422 5.004 1 98.06 81 GLY A C 1
ATOM 603 O O . GLY A 1 81 ? -4.16 -1.703 5.809 1 98.06 81 GLY A O 1
ATOM 604 N N . SER A 1 82 ? -4.809 -0.746 3.967 1 98.62 82 SER A N 1
ATOM 605 C CA . SER A 1 82 ? -3.469 -0.286 3.619 1 98.62 82 SER A CA 1
ATOM 606 C C . SER A 1 82 ? -3.51 1.088 2.961 1 98.62 82 SER A C 1
ATOM 608 O O . SER A 1 82 ? -4.555 1.74 2.936 1 98.62 82 SER A O 1
ATOM 610 N N . TYR A 1 83 ? -2.328 1.598 2.506 1 98.81 83 TYR A N 1
ATOM 611 C CA . TYR A 1 83 ? -2.236 2.906 1.87 1 98.81 83 TYR A CA 1
ATOM 612 C C . TYR A 1 83 ? -3.1 2.965 0.616 1 98.81 83 TYR A C 1
ATOM 614 O O . TYR A 1 83 ? -3.166 1.996 -0.145 1 98.81 83 TYR A O 1
ATOM 622 N N . PRO A 1 84 ? -3.742 4.125 0.409 1 98.75 84 PRO A N 1
ATOM 623 C CA . PRO A 1 84 ? -4.309 4.316 -0.928 1 98.75 84 PRO A CA 1
ATOM 624 C C . PRO A 1 84 ? -3.26 4.242 -2.033 1 98.75 84 PRO A C 1
ATOM 626 O O . PRO A 1 84 ? -2.137 4.719 -1.854 1 98.75 84 PRO A O 1
ATOM 629 N N . ALA A 1 85 ? -3.646 3.705 -3.158 1 98.62 85 ALA A N 1
ATOM 630 C CA . ALA A 1 85 ? -2.734 3.506 -4.281 1 98.62 85 ALA A CA 1
ATOM 631 C C . ALA A 1 85 ? -2.076 4.82 -4.695 1 98.62 85 ALA A C 1
ATOM 633 O O . ALA A 1 85 ? -0.88 4.855 -4.992 1 98.62 85 ALA A O 1
ATOM 634 N N . ALA A 1 86 ? -2.816 5.906 -4.684 1 98.56 86 ALA A N 1
ATOM 635 C CA . ALA A 1 86 ? -2.307 7.191 -5.156 1 98.56 86 ALA A CA 1
ATOM 636 C C . ALA A 1 86 ? -1.185 7.699 -4.258 1 98.56 86 ALA A C 1
ATOM 638 O O . ALA A 1 86 ? -0.133 8.117 -4.746 1 98.56 86 ALA A O 1
ATOM 639 N N . TYR A 1 87 ? -1.406 7.645 -2.955 1 98.88 87 TYR A N 1
ATOM 640 C CA . TYR A 1 87 ? -0.345 8.055 -2.041 1 98.88 87 TYR A CA 1
ATOM 641 C C . TYR A 1 87 ? 0.865 7.133 -2.166 1 98.88 87 TYR A C 1
ATOM 643 O O . TYR A 1 87 ? 2.002 7.605 -2.252 1 98.88 87 TYR A O 1
ATOM 651 N N . LYS A 1 88 ? 0.6 5.832 -2.17 1 98.88 88 LYS A N 1
ATOM 652 C CA . LYS A 1 88 ? 1.675 4.848 -2.248 1 98.88 88 LYS A CA 1
ATOM 653 C C . LYS A 1 88 ? 2.508 5.043 -3.512 1 98.88 88 LYS A C 1
ATOM 655 O O . LYS A 1 88 ? 3.723 4.836 -3.498 1 98.88 88 LYS A O 1
ATOM 660 N N . ASN A 1 89 ? 1.832 5.406 -4.578 1 98.88 89 ASN A N 1
ATOM 661 C CA . ASN A 1 89 ? 2.498 5.645 -5.855 1 98.88 89 ASN A CA 1
ATOM 662 C C . ASN A 1 89 ? 3.451 6.832 -5.777 1 98.88 89 ASN A C 1
ATOM 664 O O . ASN A 1 89 ? 4.617 6.723 -6.152 1 98.88 89 ASN A O 1
ATOM 668 N N . LEU A 1 90 ? 2.975 7.941 -5.281 1 98.94 90 LEU A N 1
ATOM 669 C CA . LEU A 1 90 ? 3.799 9.133 -5.102 1 98.94 90 LEU A CA 1
ATOM 670 C C . LEU A 1 90 ? 4.969 8.844 -4.168 1 98.94 90 LEU A C 1
ATOM 672 O O . LEU A 1 90 ? 6.102 9.242 -4.445 1 98.94 90 LEU A O 1
ATOM 676 N N . PHE A 1 91 ? 4.695 8.148 -3.08 1 98.94 91 PHE A N 1
ATOM 677 C CA . PHE A 1 91 ? 5.691 7.812 -2.07 1 98.94 91 PHE A CA 1
ATOM 678 C C . PHE A 1 91 ? 6.789 6.938 -2.666 1 98.94 91 PHE A C 1
ATOM 680 O O . PHE A 1 91 ? 7.973 7.168 -2.418 1 98.94 91 PHE A O 1
ATOM 687 N N . ASP A 1 92 ? 6.391 5.922 -3.494 1 98.88 92 ASP A N 1
ATOM 688 C CA . ASP A 1 92 ? 7.375 5.047 -4.129 1 98.88 92 ASP A CA 1
ATOM 689 C C . ASP A 1 92 ? 8.289 5.836 -5.059 1 98.88 92 ASP A C 1
ATOM 691 O O . ASP A 1 92 ? 9.508 5.648 -5.047 1 98.88 92 ASP A O 1
ATOM 695 N N . TRP A 1 93 ? 7.723 6.719 -5.809 1 98.88 93 TRP A N 1
ATOM 696 C CA . TRP A 1 93 ? 8.547 7.582 -6.652 1 98.88 93 TRP A CA 1
ATOM 697 C C . TRP A 1 93 ? 9.492 8.43 -5.809 1 98.88 93 TRP A C 1
ATOM 699 O O . TRP A 1 93 ? 10.672 8.562 -6.137 1 98.88 93 TRP A O 1
ATOM 709 N N . ALA A 1 94 ? 9 9.062 -4.75 1 98.94 94 ALA A N 1
ATOM 710 C CA . ALA A 1 94 ? 9.781 9.977 -3.918 1 98.94 94 ALA A CA 1
ATOM 711 C C . ALA A 1 94 ? 10.977 9.258 -3.305 1 98.94 94 ALA A C 1
ATOM 713 O O . ALA A 1 94 ? 12.086 9.805 -3.266 1 98.94 94 ALA A O 1
ATOM 714 N N . THR A 1 95 ? 10.75 8 -2.881 1 98.81 95 THR A N 1
ATOM 715 C CA . THR A 1 95 ? 11.812 7.258 -2.199 1 98.81 95 THR A CA 1
ATOM 716 C C . THR A 1 95 ? 12.938 6.91 -3.164 1 98.81 95 THR A C 1
ATOM 718 O O . THR A 1 95 ? 14.062 6.645 -2.74 1 98.81 95 THR A O 1
ATOM 721 N N . ARG A 1 96 ? 12.656 6.898 -4.465 1 98.62 96 ARG A N 1
ATOM 722 C CA . ARG A 1 96 ? 13.703 6.648 -5.453 1 98.62 96 ARG A CA 1
ATOM 723 C C . ARG A 1 96 ? 14.641 7.84 -5.566 1 98.62 96 ARG A C 1
ATOM 725 O O . ARG A 1 96 ? 15.789 7.691 -6.004 1 98.62 96 ARG A O 1
ATOM 732 N N . ILE A 1 97 ? 14.156 9.031 -5.223 1 98.75 97 ILE A N 1
ATOM 733 C CA . ILE A 1 97 ? 14.922 10.266 -5.289 1 98.75 97 ILE A CA 1
ATOM 734 C C . ILE A 1 97 ? 15.609 10.523 -3.951 1 98.75 97 ILE A C 1
ATOM 736 O O . ILE A 1 97 ? 16.812 10.797 -3.906 1 98.75 97 ILE A O 1
ATOM 740 N N . GLU A 1 98 ? 14.859 10.453 -2.906 1 98.62 98 GLU A N 1
ATOM 741 C CA . GLU A 1 98 ? 15.312 10.641 -1.533 1 98.62 98 GLU A CA 1
ATOM 742 C C . GLU A 1 98 ? 14.672 9.633 -0.591 1 98.62 98 GLU A C 1
ATOM 744 O O . GLU A 1 98 ? 13.461 9.68 -0.347 1 98.62 98 GLU A O 1
ATOM 749 N N . ARG A 1 99 ? 15.469 8.719 -0.048 1 98.06 99 ARG A N 1
ATOM 750 C CA . ARG A 1 99 ? 14.961 7.672 0.833 1 98.06 99 ARG A CA 1
ATOM 751 C C . ARG A 1 99 ? 14.266 8.273 2.051 1 98.06 99 ARG A C 1
ATOM 753 O O . ARG A 1 99 ? 13.195 7.809 2.443 1 98.06 99 ARG A O 1
ATOM 760 N N . ASN A 1 100 ? 15.008 9.258 2.633 1 98.69 100 ASN A N 1
ATOM 761 C CA . ASN A 1 100 ? 14.398 9.977 3.75 1 98.69 100 ASN A CA 1
ATOM 762 C C . ASN A 1 100 ? 13.375 11 3.271 1 98.69 100 ASN A C 1
ATOM 764 O O . ASN A 1 100 ? 13.602 12.203 3.383 1 98.69 100 ASN A O 1
ATOM 768 N N . VAL A 1 101 ? 12.289 10.594 2.799 1 98.88 101 VAL A N 1
ATOM 769 C CA . VAL A 1 101 ? 11.242 11.391 2.172 1 98.88 101 VAL A CA 1
ATOM 770 C C . VAL A 1 101 ? 10.812 12.508 3.115 1 98.88 101 VAL A C 1
ATOM 772 O O . VAL A 1 101 ? 10.555 13.633 2.674 1 98.88 101 VAL A O 1
ATOM 775 N N . PHE A 1 102 ? 10.805 12.227 4.461 1 98.94 102 PHE A N 1
ATOM 776 C CA . PHE A 1 102 ? 10.234 13.18 5.406 1 98.94 102 PHE A CA 1
ATOM 777 C C . PHE A 1 102 ? 11.328 13.977 6.102 1 98.94 102 PHE A C 1
ATOM 779 O O . PHE A 1 102 ? 11.078 14.633 7.117 1 98.94 102 PHE A O 1
ATOM 786 N N . ALA A 1 103 ? 12.594 13.859 5.66 1 98.5 103 ALA A N 1
ATOM 787 C CA . ALA A 1 103 ? 13.734 14.727 5.93 1 98.5 103 ALA A CA 1
ATOM 788 C C . ALA A 1 103 ? 14.047 14.773 7.426 1 98.5 103 ALA A C 1
ATOM 790 O O . ALA A 1 103 ? 14.453 15.812 7.949 1 98.5 103 ALA A O 1
ATOM 791 N N . ASN A 1 104 ? 13.664 13.742 8.102 1 98.25 104 ASN A N 1
ATOM 792 C CA . ASN A 1 104 ? 13.953 13.586 9.523 1 98.25 104 ASN A CA 1
ATOM 793 C C . ASN A 1 104 ? 13.242 14.648 10.359 1 98.25 104 ASN A C 1
ATOM 795 O O . ASN A 1 104 ? 13.781 15.109 11.359 1 98.25 104 ASN A O 1
ATOM 799 N N . LYS A 1 105 ? 12.133 15.055 9.852 1 98.56 105 LYS A N 1
ATOM 800 C CA . LYS A 1 105 ? 11.352 16.078 10.555 1 98.56 105 LYS A CA 1
ATOM 801 C C . LYS A 1 105 ? 10.461 15.438 11.625 1 98.56 105 LYS A C 1
ATOM 803 O O . LYS A 1 105 ? 9.984 14.312 11.453 1 98.56 105 LYS A O 1
ATOM 808 N N . PRO A 1 106 ? 10.281 16.219 12.789 1 98.81 106 PRO A N 1
ATOM 809 C CA . PRO A 1 106 ? 9.195 15.789 13.672 1 98.81 106 PRO A CA 1
ATOM 810 C C . PRO A 1 106 ? 7.844 15.727 12.961 1 98.81 106 PRO A C 1
ATOM 812 O O . PRO A 1 106 ? 7.547 16.578 12.117 1 98.81 106 PRO A O 1
ATOM 815 N N . ALA A 1 107 ? 7.086 14.656 13.312 1 98.94 107 ALA A N 1
ATOM 816 C CA . ALA A 1 107 ? 5.82 14.453 12.609 1 98.94 107 ALA A CA 1
ATOM 817 C C . ALA A 1 107 ? 4.734 13.961 13.555 1 98.94 107 ALA A C 1
ATOM 819 O O . ALA A 1 107 ? 5.02 13.227 14.508 1 98.94 107 ALA A O 1
ATOM 820 N N . ILE A 1 108 ? 3.525 14.414 13.328 1 98.94 108 ILE A N 1
ATOM 821 C CA . ILE A 1 108 ? 2.318 13.82 13.891 1 98.94 108 ILE A CA 1
ATOM 822 C C . ILE A 1 108 ? 1.606 12.984 12.828 1 98.94 108 ILE A C 1
ATOM 824 O O . ILE A 1 108 ? 1.329 13.469 11.734 1 98.94 108 ILE A O 1
ATOM 828 N N . TYR A 1 109 ? 1.379 11.695 13.164 1 98.94 109 TYR A N 1
ATOM 829 C CA . TYR A 1 109 ? 0.652 10.805 12.273 1 98.94 109 TYR A CA 1
ATOM 830 C C . TYR A 1 109 ? -0.775 10.586 12.758 1 98.94 109 TYR A C 1
ATOM 832 O O . TYR A 1 109 ? -0.992 10.18 13.898 1 98.94 109 TYR A O 1
ATOM 840 N N . LEU A 1 110 ? -1.703 10.906 11.875 1 98.94 110 LEU A N 1
ATOM 841 C CA . LEU A 1 110 ? -3.121 10.758 12.18 1 98.94 110 LEU A CA 1
ATOM 842 C C . LEU A 1 110 ? -3.797 9.836 11.172 1 98.94 110 LEU A C 1
ATOM 844 O O . LEU A 1 110 ? -3.205 9.484 10.148 1 98.94 110 LEU A O 1
ATOM 848 N N . SER A 1 111 ? -4.965 9.375 11.484 1 98.94 111 SER A N 1
ATOM 849 C CA . SER A 1 111 ? -5.867 8.695 10.555 1 98.94 111 SER A CA 1
ATOM 850 C C . SER A 1 111 ? -7.316 8.82 11 1 98.94 111 SER A C 1
ATOM 852 O O . SER A 1 111 ? -7.594 9.023 12.188 1 98.94 111 SER A O 1
ATOM 854 N N . THR A 1 112 ? -8.148 8.781 10.062 1 98.88 112 THR A N 1
ATOM 855 C CA . THR A 1 112 ? -9.57 8.719 10.383 1 98.88 112 THR A CA 1
ATOM 856 C C . THR A 1 112 ? -10.336 7.953 9.312 1 98.88 112 THR A C 1
ATOM 858 O O . THR A 1 112 ? -9.82 7.719 8.219 1 98.88 112 THR A O 1
ATOM 861 N N . SER A 1 113 ? -11.469 7.469 9.664 1 98.69 113 SER A N 1
ATOM 862 C CA . SER A 1 113 ? -12.398 6.785 8.773 1 98.69 113 SER A CA 1
ATOM 863 C C . SER A 1 113 ? -13.844 7.031 9.195 1 98.69 113 SER A C 1
ATOM 865 O O . SER A 1 113 ? -14.102 7.477 10.32 1 98.69 113 SER A O 1
ATOM 867 N N . PRO A 1 114 ? -14.805 6.789 8.281 1 98.06 114 PRO A N 1
ATOM 868 C CA . PRO A 1 114 ? -16.219 6.863 8.672 1 98.06 114 PRO A CA 1
ATOM 869 C C . PRO A 1 114 ? -16.594 5.82 9.727 1 98.06 114 PRO A C 1
ATOM 871 O O . PRO A 1 114 ? -17.484 6.051 10.531 1 98.06 114 PRO A O 1
ATOM 874 N N . GLY A 1 115 ? -15.945 4.715 9.711 1 97.94 115 GLY A N 1
ATOM 875 C CA . GLY A 1 115 ? -16.297 3.629 10.609 1 97.94 115 GLY A CA 1
ATOM 876 C C . GLY A 1 115 ? -15.516 3.662 11.914 1 97.94 115 GLY A C 1
ATOM 877 O O . GLY A 1 115 ? -14.633 4.504 12.094 1 97.94 115 GLY A O 1
ATOM 878 N N . PRO A 1 116 ? -15.836 2.711 12.758 1 98 116 PRO A N 1
ATOM 879 C CA . PRO A 1 116 ? -15.258 2.721 14.102 1 98 116 PRO A CA 1
ATOM 880 C C . PRO A 1 116 ? -13.789 2.32 14.117 1 98 116 PRO A C 1
ATOM 882 O O . PRO A 1 116 ? -13.102 2.494 15.125 1 98 116 PRO A O 1
ATOM 885 N N . GLY A 1 117 ? -13.203 1.846 13.086 1 98.25 117 GLY A N 1
ATOM 886 C CA . GLY A 1 117 ? -11.82 1.397 13.039 1 98.25 117 GLY A CA 1
ATOM 887 C C . GLY A 1 117 ? -10.828 2.537 12.93 1 98.25 117 GLY A C 1
ATOM 888 O O . GLY A 1 117 ? -9.641 2.371 13.242 1 98.25 117 GLY A O 1
ATOM 889 N N . GLY A 1 118 ? -11.234 3.693 12.445 1 98.75 118 GLY A N 1
ATOM 890 C CA . GLY A 1 118 ? -10.43 4.902 12.406 1 98.75 118 GLY A CA 1
ATOM 891 C C . GLY A 1 118 ? -9.219 4.781 11.5 1 98.75 118 GLY A C 1
ATOM 892 O O . GLY A 1 118 ? -8.203 5.449 11.719 1 98.75 118 GLY A O 1
ATOM 893 N N . ALA A 1 119 ? -9.281 3.795 10.625 1 98.81 119 ALA A N 1
ATOM 894 C CA . ALA A 1 119 ? -8.156 3.58 9.719 1 98.81 119 ALA A CA 1
ATOM 895 C C . ALA A 1 119 ? -6.887 3.238 10.5 1 98.81 119 ALA A C 1
ATOM 897 O O . ALA A 1 119 ? -5.797 3.713 10.164 1 98.81 119 ALA A O 1
ATOM 898 N N . SER A 1 120 ? -7.047 2.389 11.477 1 98.81 120 SER A N 1
ATOM 899 C CA . SER A 1 120 ? -5.949 2.119 12.406 1 98.81 120 SER A CA 1
ATOM 900 C C . SER A 1 120 ? -4.914 1.195 11.773 1 98.81 120 SER A C 1
ATOM 902 O O . SER A 1 120 ? -3.738 1.229 12.148 1 98.81 120 SER A O 1
ATOM 904 N N . ASN A 1 121 ? -5.316 0.333 10.773 1 98.56 121 ASN A N 1
ATOM 905 C CA . ASN A 1 121 ? -4.359 -0.574 10.148 1 98.56 121 ASN A CA 1
ATOM 906 C C . ASN A 1 121 ? -3.279 0.189 9.391 1 98.56 121 ASN A C 1
ATOM 908 O O . ASN A 1 121 ? -2.088 -0.077 9.562 1 98.56 121 ASN A O 1
ATOM 912 N N . VAL A 1 122 ? -3.713 1.192 8.602 1 98.81 122 VAL A N 1
ATOM 913 C CA . VAL A 1 122 ? -2.75 1.933 7.797 1 98.81 122 VAL A CA 1
ATOM 914 C C . VAL A 1 122 ? -1.903 2.83 8.695 1 98.81 122 VAL A C 1
ATOM 916 O O . VAL A 1 122 ? -0.718 3.043 8.438 1 98.81 122 VAL A O 1
ATOM 919 N N . LEU A 1 123 ? -2.484 3.352 9.766 1 98.94 123 LEU A N 1
ATOM 920 C CA . LEU A 1 123 ? -1.714 4.172 10.695 1 98.94 123 LEU A CA 1
ATOM 921 C C . LEU A 1 123 ? -0.604 3.352 11.352 1 98.94 123 LEU A C 1
ATOM 923 O O . LEU A 1 123 ? 0.523 3.83 11.492 1 98.94 123 LEU A O 1
ATOM 927 N N . ALA A 1 124 ? -0.929 2.15 11.734 1 98.75 124 ALA A N 1
ATOM 928 C CA . ALA A 1 124 ? 0.073 1.271 12.336 1 98.75 124 ALA A CA 1
ATOM 929 C C . ALA A 1 124 ? 1.21 0.993 11.352 1 98.75 124 ALA A C 1
ATOM 931 O O . ALA A 1 124 ? 2.385 1.041 11.727 1 98.75 124 ALA A O 1
ATOM 932 N N . ALA A 1 125 ? 0.884 0.744 10.148 1 98.62 125 ALA A N 1
ATOM 933 C CA . ALA A 1 125 ? 1.896 0.498 9.125 1 98.62 125 ALA A CA 1
ATOM 934 C C . ALA A 1 125 ? 2.768 1.731 8.906 1 98.62 125 ALA A C 1
ATOM 936 O O . ALA A 1 125 ? 3.994 1.627 8.836 1 98.62 125 ALA A O 1
ATOM 937 N N . ALA A 1 126 ? 2.119 2.877 8.836 1 98.88 126 ALA A N 1
ATOM 938 C CA . ALA A 1 126 ? 2.84 4.129 8.625 1 98.88 126 ALA A CA 1
ATOM 939 C C . ALA A 1 126 ? 3.779 4.43 9.789 1 98.88 126 ALA A C 1
ATOM 941 O O . ALA A 1 126 ? 4.945 4.777 9.578 1 98.88 126 ALA A O 1
ATOM 942 N N . THR A 1 127 ? 3.264 4.266 11 1 98.88 127 THR A N 1
ATOM 943 C CA . THR A 1 127 ? 4.07 4.523 12.188 1 98.88 127 THR A CA 1
ATOM 944 C C . THR A 1 127 ? 5.258 3.564 12.258 1 98.88 127 THR A C 1
ATOM 946 O O . THR A 1 127 ? 6.383 3.979 12.547 1 98.88 127 THR A O 1
ATOM 949 N N . GLY A 1 128 ? 5.004 2.334 11.93 1 98.38 128 GLY A N 1
ATOM 950 C CA . GLY A 1 128 ? 6.055 1.33 11.969 1 98.38 128 GLY A CA 1
ATOM 951 C C . GLY A 1 128 ? 7.148 1.571 10.945 1 98.38 128 GLY A C 1
ATOM 952 O O . GLY A 1 128 ? 8.312 1.244 11.18 1 98.38 128 GLY A O 1
ATOM 953 N N . SER A 1 129 ? 6.777 2.135 9.836 1 98.25 129 SER A N 1
ATOM 954 C CA . SER A 1 129 ? 7.742 2.309 8.758 1 98.25 129 SER A CA 1
ATOM 955 C C . SER A 1 129 ? 8.422 3.668 8.836 1 98.25 129 SER A C 1
ATOM 957 O O . SER A 1 129 ? 9.445 3.896 8.188 1 98.25 129 SER A O 1
ATOM 959 N N . ALA A 1 130 ? 7.973 4.598 9.648 1 98.69 130 ALA A N 1
ATOM 960 C CA . ALA A 1 130 ? 8.359 6.004 9.688 1 98.69 130 ALA A CA 1
ATOM 961 C C . ALA A 1 130 ? 9.867 6.152 9.867 1 98.69 130 ALA A C 1
ATOM 963 O O . ALA A 1 130 ? 10.508 6.953 9.188 1 98.69 130 ALA A O 1
ATOM 964 N N . PRO A 1 131 ? 10.531 5.309 10.75 1 97.81 131 PRO A N 1
ATOM 965 C CA . PRO A 1 131 ? 11.969 5.496 10.977 1 97.81 131 PRO A CA 1
ATOM 966 C C . PRO A 1 131 ? 12.797 5.211 9.727 1 97.81 131 PRO A C 1
ATOM 968 O O . PRO A 1 131 ? 13.914 5.727 9.594 1 97.81 131 PRO A O 1
ATOM 971 N N . TYR A 1 132 ? 12.289 4.5 8.812 1 98.19 132 TYR A N 1
ATOM 972 C CA . TYR A 1 132 ? 13.031 4.105 7.617 1 98.19 132 TYR A CA 1
ATOM 973 C C . TYR A 1 132 ? 12.945 5.176 6.539 1 98.19 132 TYR A C 1
ATOM 975 O O . TYR A 1 132 ? 13.695 5.145 5.559 1 98.19 132 TYR A O 1
ATOM 983 N N . PHE A 1 133 ? 12.039 6.168 6.75 1 98.81 133 PHE A N 1
ATOM 984 C CA . PHE A 1 133 ? 11.805 7.145 5.691 1 98.81 133 PHE A CA 1
ATOM 985 C C . PHE A 1 133 ? 12 8.562 6.211 1 98.81 133 PHE A C 1
ATOM 987 O O . PHE A 1 133 ? 11.5 9.523 5.613 1 98.81 133 PHE A O 1
ATOM 994 N N . GLY A 1 134 ? 12.633 8.656 7.395 1 98.62 134 GLY A N 1
ATOM 995 C CA . GLY A 1 134 ? 13.062 9.945 7.906 1 98.62 134 GLY A CA 1
ATOM 996 C C . GLY A 1 134 ? 11.938 10.727 8.555 1 98.62 134 GLY A C 1
ATOM 997 O O . GLY A 1 134 ? 11.883 11.953 8.43 1 98.62 134 GLY A O 1
ATOM 998 N N . ALA A 1 135 ? 11.008 10.102 9.18 1 98.75 135 ALA A N 1
ATOM 999 C CA . ALA A 1 135 ? 10.008 10.789 9.984 1 98.75 135 ALA A CA 1
ATOM 1000 C C . ALA A 1 135 ? 10.219 10.508 11.477 1 98.75 135 ALA A C 1
ATOM 1002 O O . ALA A 1 135 ? 10.312 9.344 11.883 1 98.75 135 ALA A O 1
ATOM 1003 N N . GLU A 1 136 ? 10.367 11.484 12.234 1 98.69 136 GLU A N 1
ATOM 1004 C CA . GLU A 1 136 ? 10.406 11.359 13.688 1 98.69 136 GLU A CA 1
ATOM 1005 C C . GLU A 1 136 ? 9.008 11.5 14.281 1 98.69 136 GLU A C 1
ATOM 1007 O O . GLU A 1 136 ? 8.602 12.602 14.68 1 98.69 136 GLU A O 1
ATOM 1012 N N . VAL A 1 137 ? 8.352 10.422 14.438 1 98.94 137 VAL A N 1
ATOM 1013 C CA . VAL A 1 137 ? 6.965 10.469 14.883 1 98.94 137 VAL A CA 1
ATOM 1014 C C . VAL A 1 137 ? 6.914 10.766 16.375 1 98.94 137 VAL A C 1
ATOM 1016 O O . VAL A 1 137 ? 7.379 9.969 17.203 1 98.94 137 VAL A O 1
ATOM 1019 N N . LYS A 1 138 ? 6.332 11.867 16.625 1 98.88 138 LYS A N 1
ATOM 1020 C CA . LYS A 1 138 ? 6.254 12.32 18.016 1 98.88 138 LYS A CA 1
ATOM 1021 C C . LYS A 1 138 ? 4.98 11.812 18.688 1 98.88 138 LYS A C 1
ATOM 1023 O O . LYS A 1 138 ? 4.949 11.633 19.906 1 98.88 138 LYS A O 1
ATOM 1028 N N . ALA A 1 139 ? 3.941 11.617 17.938 1 98.88 139 ALA A N 1
ATOM 1029 C CA . ALA A 1 139 ? 2.664 11.07 18.391 1 98.88 139 ALA A CA 1
ATOM 1030 C C . ALA A 1 139 ? 1.825 10.586 17.203 1 98.88 139 ALA A C 1
ATOM 1032 O O . ALA A 1 139 ? 2.055 11 16.062 1 98.88 139 ALA A O 1
ATOM 1033 N N . SER A 1 140 ? 0.946 9.727 17.484 1 98.88 140 SER A N 1
ATOM 1034 C CA . SER A 1 140 ? -0.031 9.242 16.5 1 98.88 140 SER A CA 1
ATOM 1035 C C . SER A 1 140 ? -1.403 9.062 17.141 1 98.88 140 SER A C 1
ATOM 1037 O O . SER A 1 140 ? -1.503 8.797 18.344 1 98.88 140 SER A O 1
ATOM 1039 N N . ALA A 1 141 ? -2.428 9.281 16.344 1 98.81 141 ALA A N 1
ATOM 1040 C CA . ALA A 1 141 ? -3.787 9.094 16.844 1 98.81 141 ALA A CA 1
ATOM 1041 C C . ALA A 1 141 ? -4.73 8.68 15.711 1 98.81 141 ALA A C 1
ATOM 1043 O O . ALA A 1 141 ? -4.699 9.25 14.625 1 98.81 141 ALA A O 1
ATOM 1044 N N . SER A 1 142 ? -5.496 7.645 15.961 1 98.88 142 SER A N 1
ATOM 1045 C CA . SER A 1 142 ? -6.574 7.191 15.086 1 98.88 142 SER A CA 1
ATOM 1046 C C . SER A 1 142 ? -7.93 7.688 15.586 1 98.88 142 SER A C 1
ATOM 1048 O O . SER A 1 142 ? -8.305 7.441 16.734 1 98.88 142 SER A O 1
ATOM 1050 N N . ILE A 1 143 ? -8.68 8.422 14.711 1 98.75 143 ILE A N 1
ATOM 1051 C CA . ILE A 1 143 ? -9.953 9.023 15.086 1 98.75 143 ILE A CA 1
ATOM 1052 C C . ILE A 1 143 ? -11.102 8.25 14.438 1 98.75 143 ILE A C 1
ATOM 1054 O O . ILE A 1 143 ? -11.297 8.328 13.227 1 98.75 143 ILE A O 1
ATOM 1058 N N . PRO A 1 144 ? -11.906 7.527 15.203 1 98.25 144 PRO A N 1
ATOM 1059 C CA . PRO A 1 144 ? -12.984 6.73 14.617 1 98.25 144 PRO A CA 1
ATOM 1060 C C . PRO A 1 144 ? -14.219 7.562 14.273 1 98.25 144 PRO A C 1
ATOM 1062 O O . PRO A 1 144 ? -14.359 8.688 14.758 1 98.25 144 PRO A O 1
ATOM 1065 N N . SER A 1 145 ? -15.109 7 13.461 1 98.06 145 SER A N 1
ATOM 1066 C CA . SER A 1 145 ? -16.469 7.5 13.234 1 98.06 145 SER A CA 1
ATOM 1067 C C . SER A 1 145 ? -16.453 9 12.945 1 98.06 145 SER A C 1
ATOM 1069 O O . SER A 1 145 ? -17.156 9.766 13.609 1 98.06 145 SER A O 1
ATOM 1071 N N . PHE A 1 146 ? -15.719 9.375 11.906 1 97.94 146 PHE A N 1
ATOM 1072 C CA . PHE A 1 146 ? -15.406 10.766 11.602 1 97.94 146 PHE A CA 1
ATOM 1073 C C . PHE A 1 146 ? -16.672 11.609 11.555 1 97.94 146 PHE A C 1
ATOM 1075 O O . PHE A 1 146 ? -16.75 12.664 12.195 1 97.94 146 PHE A O 1
ATOM 1082 N N . TYR A 1 147 ? -17.703 11.148 10.867 1 96.88 147 TYR A N 1
ATOM 1083 C CA . TYR A 1 147 ? -18.875 11.977 10.625 1 96.88 147 TYR A CA 1
ATOM 1084 C C . TYR A 1 147 ? -19.703 12.133 11.891 1 96.88 147 TYR A C 1
ATOM 1086 O O . TYR A 1 147 ? -20.484 13.078 12.016 1 96.88 147 TYR A O 1
ATOM 1094 N N . ASP A 1 148 ? -19.562 11.266 12.812 1 96.31 148 ASP A N 1
ATOM 1095 C CA . ASP A 1 148 ? -20.219 11.383 14.109 1 96.31 148 ASP A CA 1
ATOM 1096 C C . ASP A 1 148 ? -19.5 12.383 15.008 1 96.31 148 ASP A C 1
ATOM 1098 O O . ASP A 1 148 ? -20.109 13.008 15.875 1 96.31 148 ASP A O 1
ATOM 1102 N N . ASN A 1 149 ? -18.234 12.516 14.688 1 96.88 149 ASN A N 1
ATOM 1103 C CA . ASN A 1 149 ? -17.406 13.25 15.641 1 96.88 149 ASN A CA 1
ATOM 1104 C C . ASN A 1 149 ? -17.031 14.633 15.125 1 96.88 149 ASN A C 1
ATOM 1106 O O . ASN A 1 149 ? -16.719 15.531 15.906 1 96.88 149 ASN A O 1
ATOM 1110 N N . PHE A 1 150 ? -17.078 14.836 13.875 1 97.25 150 PHE A N 1
ATOM 1111 C CA . PHE A 1 150 ? -16.625 16.094 13.281 1 97.25 150 PHE A CA 1
ATOM 1112 C C . PHE A 1 150 ? -17.781 16.797 12.57 1 97.25 150 PHE A C 1
ATOM 1114 O O . PHE A 1 150 ? -18.547 16.156 11.852 1 97.25 150 PHE A O 1
ATOM 1121 N N . ASP A 1 151 ? -17.859 18.062 12.797 1 96.19 151 ASP A N 1
ATOM 1122 C CA . ASP A 1 151 ? -18.828 18.906 12.117 1 96.19 151 ASP A CA 1
ATOM 1123 C C . ASP A 1 151 ? -18.188 19.672 10.953 1 96.19 151 ASP A C 1
ATOM 1125 O O . ASP A 1 151 ? -17.406 20.594 11.164 1 96.19 151 ASP A O 1
ATOM 1129 N N . LEU A 1 152 ? -18.531 19.344 9.773 1 93.56 152 LEU A N 1
ATOM 1130 C CA . LEU A 1 152 ? -17.922 19.906 8.578 1 93.56 152 LEU A CA 1
ATOM 1131 C C . LEU A 1 152 ? -18.297 21.375 8.406 1 93.56 152 LEU A C 1
ATOM 1133 O O . LEU A 1 152 ? -17.516 22.156 7.863 1 93.56 152 LEU A O 1
ATOM 1137 N N . GLU A 1 153 ? -19.406 21.812 8.859 1 93.5 153 GLU A N 1
ATOM 1138 C CA . GLU A 1 153 ? -19.859 23.188 8.734 1 93.5 153 GLU A CA 1
ATOM 1139 C C . GLU A 1 153 ? -19.031 24.125 9.617 1 93.5 153 GLU A C 1
ATOM 1141 O O . GLU A 1 153 ? -18.531 25.141 9.141 1 93.5 153 GLU A O 1
ATOM 1146 N N . SER A 1 154 ? -18.828 23.75 10.836 1 93.5 154 SER A N 1
ATOM 1147 C CA . SER A 1 154 ? -18.078 24.578 11.773 1 93.5 154 SER A CA 1
ATOM 1148 C C . SER A 1 154 ? -16.578 24.297 11.688 1 93.5 154 SER A C 1
ATOM 1150 O O . SER A 1 154 ? -15.766 25.078 12.195 1 93.5 154 SER A O 1
ATOM 1152 N N . GLY A 1 155 ? -16.234 23.156 11.094 1 94 155 GLY A N 1
ATOM 1153 C CA . GLY A 1 155 ? -14.836 22.781 11 1 94 155 GLY A CA 1
ATOM 1154 C C . GLY A 1 155 ? -14.227 22.391 12.328 1 94 155 GLY A C 1
ATOM 1155 O O . GLY A 1 155 ? -13.07 22.703 12.609 1 94 155 GLY A O 1
ATOM 1156 N N . SER A 1 156 ? -15.086 21.719 13.195 1 94.19 156 SER A N 1
ATOM 1157 C CA . SER A 1 156 ? -14.586 21.344 14.523 1 94.19 156 SER A CA 1
ATOM 1158 C C . SER A 1 156 ? -15.211 20.047 15 1 94.19 156 SER A C 1
ATOM 1160 O O . SER A 1 156 ? -16.234 19.594 14.461 1 94.19 156 SER A O 1
ATOM 1162 N N . PHE A 1 157 ? -14.57 19.422 15.945 1 96.31 157 PHE A N 1
ATOM 1163 C CA . PHE A 1 157 ? -15.078 18.188 16.516 1 96.31 157 PHE A CA 1
ATOM 1164 C C . PHE A 1 157 ? -16.266 18.453 17.438 1 96.31 157 PHE A C 1
ATOM 1166 O O . PHE A 1 157 ? -16.266 19.438 18.172 1 96.31 157 PHE A O 1
ATOM 1173 N N . LYS A 1 158 ? -17.266 17.531 17.312 1 95.69 158 LYS A N 1
ATOM 1174 C CA . LYS A 1 158 ? -18.438 17.578 18.188 1 95.69 158 LYS A CA 1
ATOM 1175 C C . LYS A 1 158 ? -18.109 17.031 19.562 1 95.69 158 LYS A C 1
ATOM 1177 O O . LYS A 1 158 ? -18.578 17.547 20.578 1 95.69 158 LYS A O 1
ATOM 1182 N N . SER A 1 159 ? -17.297 16.047 19.547 1 92.75 159 SER A N 1
ATOM 1183 C CA . SER A 1 159 ? -16.875 15.406 20.781 1 92.75 159 SER A CA 1
ATOM 1184 C C . SER A 1 159 ? -15.648 16.094 21.375 1 92.75 159 SER A C 1
ATOM 1186 O O . SER A 1 159 ? -14.586 16.109 20.75 1 92.75 159 SER A O 1
ATOM 1188 N N . GLN A 1 160 ? -15.789 16.516 22.562 1 93.25 160 GLN A N 1
ATOM 1189 C CA . GLN A 1 160 ? -14.664 17.156 23.234 1 93.25 160 GLN A CA 1
ATOM 1190 C C . GLN A 1 160 ? -13.531 16.156 23.469 1 93.25 160 GLN A C 1
ATOM 1192 O O . GLN A 1 160 ? -12.359 16.516 23.391 1 93.25 160 GLN A O 1
ATOM 1197 N N . GLU A 1 161 ? -13.914 14.992 23.75 1 96 161 GLU A N 1
ATOM 1198 C CA . GLU A 1 161 ? -12.93 13.945 23.969 1 96 161 GLU A CA 1
ATOM 1199 C C . GLU A 1 161 ? -12.039 13.75 22.75 1 96 161 GLU A C 1
ATOM 1201 O O . GLU A 1 161 ? -10.812 13.672 22.875 1 96 161 GLU A O 1
ATOM 1206 N N . VAL A 1 162 ? -12.633 13.664 21.594 1 97.25 162 VAL A N 1
ATOM 1207 C CA . VAL A 1 162 ? -11.883 13.469 20.359 1 97.25 162 VAL A CA 1
ATOM 1208 C C . VAL A 1 162 ? -11.023 14.703 20.078 1 97.25 162 VAL A C 1
ATOM 1210 O O . VAL A 1 162 ? -9.859 14.578 19.703 1 97.25 162 VAL A O 1
ATOM 1213 N N . ALA A 1 163 ? -11.609 15.898 20.297 1 97.31 163 ALA A N 1
ATOM 1214 C CA . ALA A 1 163 ? -10.859 17.141 20.094 1 97.31 163 ALA A CA 1
ATOM 1215 C C . ALA A 1 163 ? -9.609 17.172 20.969 1 97.31 163 ALA A C 1
ATOM 1217 O O . ALA A 1 163 ? -8.531 17.547 20.5 1 97.31 163 ALA A O 1
ATOM 1218 N N . GLU A 1 164 ? -9.742 16.75 22.188 1 97.56 164 GLU A N 1
ATOM 1219 C CA . GLU A 1 164 ? -8.617 16.75 23.125 1 97.56 164 GLU A CA 1
ATOM 1220 C C . GLU A 1 164 ? -7.566 15.719 22.719 1 97.56 164 GLU A C 1
ATOM 1222 O O . GLU A 1 164 ? -6.371 15.938 22.906 1 97.56 164 GLU A O 1
ATOM 1227 N N . GLN A 1 165 ? -8.039 14.609 22.203 1 98.12 165 GLN A N 1
ATOM 1228 C CA . GLN A 1 165 ? -7.113 13.586 21.703 1 98.12 165 GLN A CA 1
ATOM 1229 C C . GLN A 1 165 ? -6.227 14.141 20.594 1 98.12 165 GLN A C 1
ATOM 1231 O O . GLN A 1 165 ? -5.012 13.938 20.594 1 98.12 165 GLN A O 1
ATOM 1236 N N . VAL A 1 166 ? -6.789 14.852 19.656 1 98.62 166 VAL A N 1
ATOM 1237 C CA . VAL A 1 166 ? -6.039 15.438 18.547 1 98.62 166 VAL A CA 1
ATOM 1238 C C . VAL A 1 166 ? -5.109 16.531 19.078 1 98.62 166 VAL A C 1
ATOM 1240 O O . VAL A 1 166 ? -3.939 16.594 18.688 1 98.62 166 VAL A O 1
ATOM 1243 N N . LYS A 1 167 ? -5.641 17.359 19.95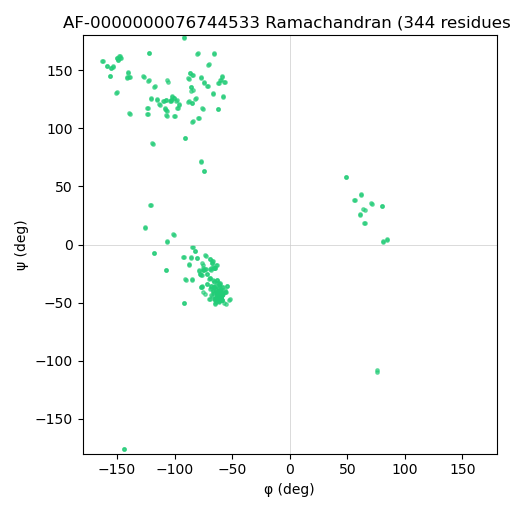3 1 98.06 167 LYS A N 1
ATOM 1244 C CA . LYS A 1 167 ? -4.84 18.422 20.547 1 98.06 167 LYS A CA 1
ATOM 1245 C C . LYS A 1 167 ? -3.633 17.859 21.281 1 98.06 167 LYS A C 1
ATOM 1247 O O . LYS A 1 167 ? -2.531 18.406 21.188 1 98.06 167 LYS A O 1
ATOM 1252 N N . ALA A 1 168 ? -3.871 16.828 22 1 98.31 168 ALA A N 1
ATOM 1253 C CA . ALA A 1 168 ? -2.781 16.188 22.734 1 98.31 168 ALA A CA 1
ATOM 1254 C C . ALA A 1 168 ? -1.703 15.672 21.781 1 98.31 168 ALA A C 1
ATOM 1256 O O . ALA A 1 168 ? -0.509 15.82 22.047 1 98.31 168 ALA A O 1
ATOM 1257 N N . ALA A 1 169 ? -2.096 15.086 20.703 1 98.44 169 ALA A N 1
ATOM 1258 C CA . ALA A 1 169 ? -1.132 14.602 19.719 1 98.44 169 ALA A CA 1
ATOM 1259 C C . ALA A 1 169 ? -0.297 15.75 19.156 1 98.44 169 ALA A C 1
ATOM 1261 O O . ALA A 1 169 ? 0.932 15.664 19.109 1 98.44 169 ALA A O 1
ATOM 1262 N N . VAL A 1 170 ? -0.956 16.797 18.844 1 98.19 170 VAL A N 1
ATOM 1263 C CA . VAL A 1 170 ? -0.302 17.938 18.203 1 98.19 170 VAL A CA 1
ATOM 1264 C C . VAL A 1 170 ? 0.637 18.609 19.203 1 98.19 170 VAL A C 1
ATOM 1266 O O . VAL A 1 170 ? 1.685 19.141 18.828 1 98.19 170 VAL A O 1
ATOM 1269 N N . SER A 1 171 ? 0.334 18.531 20.438 1 97.56 171 SER A N 1
ATOM 1270 C CA . SER A 1 171 ? 1.131 19.188 21.484 1 97.56 171 SER A CA 1
ATOM 1271 C C . SER A 1 171 ? 2.508 18.531 21.594 1 97.56 171 SER A C 1
ATOM 1273 O O . SER A 1 171 ? 3.426 19.125 22.172 1 97.56 171 SER A O 1
ATOM 1275 N N . ALA A 1 172 ? 2.613 17.391 20.984 1 97.38 172 ALA A N 1
ATOM 1276 C CA . ALA A 1 172 ? 3.881 16.672 21.047 1 97.38 172 ALA A CA 1
ATOM 1277 C C . ALA A 1 172 ? 4.914 17.297 20.109 1 97.38 172 ALA A C 1
ATOM 1279 O O . ALA A 1 172 ? 6.105 17 20.203 1 97.38 172 ALA A O 1
ATOM 1280 N N . LEU A 1 173 ? 4.555 18.141 19.156 1 94.69 173 LEU A N 1
ATOM 1281 C CA . LEU A 1 173 ? 5.496 18.844 18.297 1 94.69 173 LEU A CA 1
ATOM 1282 C C . LEU A 1 173 ? 6.289 19.875 19.094 1 94.69 173 LEU A C 1
ATOM 1284 O O . LEU A 1 173 ? 7.332 20.359 18.641 1 94.69 173 LEU A O 1
ATOM 1288 N N . ARG A 1 174 ? 5.848 20.328 20.25 1 79.25 174 ARG A N 1
ATOM 1289 C CA . ARG A 1 174 ? 6.52 21.328 21.062 1 79.25 174 ARG A CA 1
ATOM 1290 C C . ARG A 1 174 ? 7.809 20.781 21.672 1 79.25 174 ARG A C 1
ATOM 1292 O O . ARG A 1 174 ? 7.934 19.578 21.891 1 79.25 174 ARG A O 1
ATOM 1299 N N . MET B 1 1 ? -6.77 -29.734 -12.055 1 95.38 1 MET B N 1
ATOM 1300 C CA . MET B 1 1 ? -6.977 -28.531 -11.242 1 95.38 1 MET B CA 1
ATOM 1301 C C . MET B 1 1 ? -6.492 -27.281 -11.977 1 95.38 1 MET B C 1
ATOM 1303 O O . MET B 1 1 ? -5.414 -27.297 -12.57 1 95.38 1 MET B O 1
ATOM 1307 N N . LYS B 1 2 ? -7.32 -26.219 -12.109 1 98.62 2 LYS B N 1
ATOM 1308 C CA . LYS B 1 2 ? -6.914 -24.953 -12.711 1 98.62 2 LYS B CA 1
ATOM 1309 C C . LYS B 1 2 ? -6.242 -24.047 -11.688 1 98.62 2 LYS B C 1
ATOM 1311 O O . LYS B 1 2 ? -6.852 -23.672 -10.68 1 98.62 2 LYS B O 1
ATOM 1316 N N . ILE B 1 3 ? -4.977 -23.656 -11.984 1 98.81 3 ILE B N 1
ATOM 1317 C CA . ILE B 1 3 ? -4.234 -22.781 -11.094 1 98.81 3 ILE B CA 1
ATOM 1318 C C . ILE B 1 3 ? -3.961 -21.453 -11.797 1 98.81 3 ILE B C 1
ATOM 1320 O O . ILE B 1 3 ? -3.482 -21.422 -12.938 1 98.81 3 ILE B O 1
ATOM 1324 N N . VAL B 1 4 ? -4.344 -20.422 -11.219 1 98.94 4 VAL B N 1
ATOM 1325 C CA . VAL B 1 4 ? -3.9 -19.094 -11.633 1 98.94 4 VAL B CA 1
ATOM 1326 C C . VAL B 1 4 ? -2.787 -18.609 -10.703 1 98.94 4 VAL B C 1
ATOM 1328 O O . VAL B 1 4 ? -2.918 -18.672 -9.477 1 98.94 4 VAL B O 1
ATOM 1331 N N . ALA B 1 5 ? -1.677 -18.234 -11.273 1 98.94 5 ALA B N 1
ATOM 1332 C CA . ALA B 1 5 ? -0.525 -17.734 -10.516 1 98.94 5 ALA B CA 1
ATOM 1333 C C . ALA B 1 5 ? -0.063 -16.391 -11.055 1 98.94 5 ALA B C 1
ATOM 1335 O O . ALA B 1 5 ? -0.159 -16.125 -12.25 1 98.94 5 ALA B O 1
ATOM 1336 N N . PHE B 1 6 ? 0.403 -15.508 -10.141 1 98.94 6 PHE B N 1
ATOM 1337 C CA . PHE B 1 6 ? 0.998 -14.258 -10.594 1 98.94 6 PHE B CA 1
ATOM 1338 C C . PHE B 1 6 ? 1.896 -13.664 -9.508 1 98.94 6 PHE B C 1
ATOM 1340 O O . PHE B 1 6 ? 1.785 -14.031 -8.336 1 98.94 6 PHE B O 1
ATOM 1347 N N . GLY B 1 7 ? 2.832 -12.922 -9.914 1 98.88 7 GLY B N 1
ATOM 1348 C CA . GLY B 1 7 ? 3.52 -11.992 -9.023 1 98.88 7 GLY B CA 1
ATOM 1349 C C . GLY B 1 7 ? 2.812 -10.656 -8.898 1 98.88 7 GLY B C 1
ATOM 1350 O O . GLY B 1 7 ? 2.301 -10.125 -9.891 1 98.88 7 GLY B O 1
ATOM 1351 N N . ALA B 1 8 ? 2.701 -10.172 -7.711 1 98.69 8 ALA B N 1
ATOM 1352 C CA . ALA B 1 8 ? 2.143 -8.836 -7.496 1 98.69 8 ALA B CA 1
ATOM 1353 C C . ALA B 1 8 ? 3.139 -7.754 -7.898 1 98.69 8 ALA B C 1
ATOM 1355 O O . ALA B 1 8 ? 3.547 -6.938 -7.066 1 98.69 8 ALA B O 1
ATOM 1356 N N . SER B 1 9 ? 3.449 -7.746 -9.133 1 97.62 9 SER B N 1
ATOM 1357 C CA . SER B 1 9 ? 4.492 -6.914 -9.719 1 97.62 9 SER B CA 1
ATOM 1358 C C . SER B 1 9 ? 4.246 -6.688 -11.203 1 97.62 9 SER B C 1
ATOM 1360 O O . SER B 1 9 ? 3.748 -7.578 -11.898 1 97.62 9 SER B O 1
ATOM 1362 N N . THR B 1 10 ? 4.617 -5.465 -11.68 1 98.06 10 THR B N 1
ATOM 1363 C CA . THR B 1 10 ? 4.559 -5.184 -13.109 1 98.06 10 THR B CA 1
ATOM 1364 C C . THR B 1 10 ? 5.961 -5.137 -13.711 1 98.06 10 THR B C 1
ATOM 1366 O O . THR B 1 10 ? 6.125 -4.844 -14.891 1 98.06 10 THR B O 1
ATOM 1369 N N . SER B 1 11 ? 6.941 -5.406 -12.891 1 97.69 11 SER B N 1
ATOM 1370 C CA . SER B 1 11 ? 8.32 -5.363 -13.383 1 97.69 11 SER B CA 1
ATOM 1371 C C . SER B 1 11 ? 8.547 -6.395 -14.484 1 97.69 11 SER B C 1
ATOM 1373 O O . SER B 1 11 ? 8.102 -7.539 -14.367 1 97.69 11 SER B O 1
ATOM 1375 N N . SER B 1 12 ? 9.297 -6.027 -15.547 1 97.56 12 SER B N 1
ATOM 1376 C CA . SER B 1 12 ? 9.641 -6.957 -16.625 1 97.56 12 SER B CA 1
ATOM 1377 C C . SER B 1 12 ? 10.586 -8.039 -16.125 1 97.56 12 SER B C 1
ATOM 1379 O O . SER B 1 12 ? 10.75 -9.078 -16.781 1 97.56 12 SER B O 1
ATOM 1381 N N . THR B 1 13 ? 11.234 -7.922 -15.008 1 96.69 13 THR B N 1
ATOM 1382 C CA . THR B 1 13 ? 12.18 -8.867 -14.43 1 96.69 13 THR B CA 1
ATOM 1383 C C . THR B 1 13 ? 11.711 -9.32 -13.047 1 96.69 13 THR B C 1
ATOM 1385 O O . THR B 1 13 ? 12.531 -9.539 -12.148 1 96.69 13 THR B O 1
ATOM 1388 N N . SER B 1 14 ? 10.445 -9.414 -12.883 1 97.94 14 SER B N 1
ATOM 1389 C CA . SER B 1 14 ? 9.852 -9.719 -11.586 1 97.94 14 SER B CA 1
ATOM 1390 C C . SER B 1 14 ? 10.289 -11.086 -11.086 1 97.94 14 SER B C 1
ATOM 1392 O O . SER B 1 14 ? 9.891 -12.117 -11.633 1 97.94 14 SER B O 1
ATOM 1394 N N . ILE B 1 15 ? 11.008 -11.062 -9.945 1 98.56 15 ILE B N 1
ATOM 1395 C CA . ILE B 1 15 ? 11.414 -12.305 -9.305 1 98.56 15 ILE B CA 1
ATOM 1396 C C . ILE B 1 15 ? 10.219 -12.938 -8.594 1 98.56 15 ILE B C 1
ATOM 1398 O O . ILE B 1 15 ? 10.188 -14.156 -8.383 1 98.56 15 ILE B O 1
ATOM 1402 N N . ASN B 1 16 ? 9.227 -12.172 -8.266 1 98.88 16 ASN B N 1
ATOM 1403 C CA . ASN B 1 16 ? 8.023 -12.734 -7.648 1 98.88 16 ASN B CA 1
ATOM 1404 C C . ASN B 1 16 ? 7.141 -13.43 -8.672 1 98.88 16 ASN B C 1
ATOM 1406 O O . ASN B 1 16 ? 6.492 -14.43 -8.359 1 98.88 16 ASN B O 1
ATOM 1410 N N . LYS B 1 17 ? 7.066 -12.883 -9.906 1 98.69 17 LYS B N 1
ATOM 1411 C CA . LYS B 1 17 ? 6.426 -13.664 -10.969 1 98.69 17 LYS B CA 1
ATOM 1412 C C . LYS B 1 17 ? 7.152 -14.984 -11.195 1 98.69 17 LYS B C 1
ATOM 1414 O O . LYS B 1 17 ? 6.516 -16.031 -11.352 1 98.69 17 LYS B O 1
ATOM 1419 N N . THR B 1 18 ? 8.5 -14.922 -11.172 1 98.62 18 THR B N 1
ATOM 1420 C CA . THR B 1 18 ? 9.305 -16.125 -11.328 1 98.62 18 THR B CA 1
ATOM 1421 C C . THR B 1 18 ? 8.984 -17.141 -10.227 1 98.62 18 THR B C 1
ATOM 1423 O O . THR B 1 18 ? 8.766 -18.328 -10.508 1 98.62 18 THR B O 1
ATOM 1426 N N . LEU B 1 19 ? 8.914 -16.688 -9 1 98.81 19 LEU B N 1
ATOM 1427 C CA . LEU B 1 19 ? 8.656 -17.547 -7.859 1 98.81 19 LEU B CA 1
ATOM 1428 C C . LEU B 1 19 ? 7.262 -18.172 -7.953 1 98.81 19 LEU B C 1
ATOM 1430 O O . LEU B 1 19 ? 7.102 -19.375 -7.754 1 98.81 19 LEU B O 1
ATOM 1434 N N . ALA B 1 20 ? 6.246 -17.359 -8.211 1 98.88 20 ALA B N 1
ATOM 1435 C CA . ALA B 1 20 ? 4.887 -17.875 -8.352 1 98.88 20 ALA B CA 1
ATOM 1436 C C . ALA B 1 20 ? 4.805 -18.906 -9.469 1 98.88 20 ALA B C 1
ATOM 1438 O O . ALA B 1 20 ? 4.133 -19.938 -9.328 1 98.88 20 ALA B O 1
ATOM 1439 N N . THR B 1 21 ? 5.473 -18.609 -10.594 1 98.62 21 THR B N 1
ATOM 1440 C CA . THR B 1 21 ? 5.492 -19.516 -11.742 1 98.62 21 THR B CA 1
ATOM 1441 C C . THR B 1 21 ? 6.133 -20.859 -11.367 1 98.62 21 THR B C 1
ATOM 1443 O O . THR B 1 21 ? 5.57 -21.922 -11.641 1 98.62 21 THR B O 1
ATOM 1446 N N . TYR B 1 22 ? 7.277 -20.781 -10.727 1 98.5 22 TYR B N 1
ATOM 1447 C CA . TYR B 1 22 ? 7.957 -21.984 -10.266 1 98.5 22 TYR B CA 1
ATOM 1448 C C . TYR B 1 22 ? 7.043 -22.828 -9.375 1 98.5 22 TYR B C 1
ATOM 1450 O O . TYR B 1 22 ? 6.883 -24.031 -9.586 1 98.5 22 TYR B O 1
ATOM 1458 N N . ALA B 1 23 ? 6.473 -22.203 -8.406 1 98.75 23 ALA B N 1
ATOM 1459 C CA . ALA B 1 23 ? 5.621 -22.875 -7.43 1 98.75 23 ALA B CA 1
ATOM 1460 C C . ALA B 1 23 ? 4.422 -23.531 -8.109 1 98.75 23 ALA B C 1
ATOM 1462 O O . ALA B 1 23 ? 4.051 -24.656 -7.777 1 98.75 23 ALA B O 1
ATOM 1463 N N . ALA B 1 24 ? 3.854 -22.781 -9.039 1 98.69 24 ALA B N 1
ATOM 1464 C CA . ALA B 1 24 ? 2.672 -23.297 -9.727 1 98.69 24 ALA B CA 1
ATOM 1465 C C . ALA B 1 24 ? 2.996 -24.578 -10.492 1 98.69 24 ALA B C 1
ATOM 1467 O O . ALA B 1 24 ? 2.178 -25.5 -10.539 1 98.69 24 ALA B O 1
ATOM 1468 N N . HIS B 1 25 ? 4.137 -24.672 -11 1 97.62 25 HIS B N 1
ATOM 1469 C CA . HIS B 1 25 ? 4.508 -25.812 -11.836 1 97.62 25 HIS B CA 1
ATOM 1470 C C . HIS B 1 25 ? 4.934 -27.016 -10.984 1 97.62 25 HIS B C 1
ATOM 1472 O O . HIS B 1 25 ? 5.211 -28.094 -11.516 1 97.62 25 HIS B O 1
ATOM 1478 N N . LEU B 1 26 ? 5.012 -26.812 -9.688 1 97.38 26 LEU B N 1
ATOM 1479 C CA . LEU B 1 26 ? 5.25 -27.938 -8.781 1 97.38 26 LEU B CA 1
ATOM 1480 C C . LEU B 1 26 ? 3.992 -28.781 -8.609 1 97.38 26 LEU B C 1
ATOM 1482 O O . LEU B 1 26 ? 4.059 -29.906 -8.109 1 97.38 26 LEU B O 1
ATOM 1486 N N . VAL B 1 27 ? 2.863 -28.156 -8.922 1 97.12 27 VAL B N 1
ATOM 1487 C CA . VAL B 1 27 ? 1.611 -28.891 -8.766 1 97.12 27 VAL B CA 1
ATOM 1488 C C . VAL B 1 27 ? 1.413 -29.828 -9.953 1 97.12 27 VAL B C 1
ATOM 1490 O O . VAL B 1 27 ? 1.065 -29.375 -11.055 1 97.12 27 VAL B O 1
ATOM 1493 N N . GLU B 1 28 ? 1.544 -31.109 -9.727 1 94.44 28 GLU B N 1
ATOM 1494 C CA . GLU B 1 28 ? 1.494 -32.094 -10.797 1 94.44 28 GLU B CA 1
ATOM 1495 C C . GLU B 1 28 ? 0.106 -32.156 -11.43 1 94.44 28 GLU B C 1
ATOM 1497 O O . GLU B 1 28 ? -0.901 -32.219 -10.719 1 94.44 28 GLU B O 1
ATOM 1502 N N . GLY B 1 29 ? 0.084 -32.094 -12.734 1 95.69 29 GLY B N 1
ATOM 1503 C CA . GLY B 1 29 ? -1.148 -32.281 -13.477 1 95.69 29 GLY B CA 1
ATOM 1504 C C . GLY B 1 29 ? -2.023 -31.047 -13.531 1 95.69 29 GLY B C 1
ATOM 1505 O O . GLY B 1 29 ? -3.113 -31.078 -14.109 1 95.69 29 GLY B O 1
ATOM 1506 N N . ALA B 1 30 ? -1.576 -29.938 -12.953 1 97.38 30 ALA B N 1
ATOM 1507 C CA . ALA B 1 30 ? -2.383 -28.719 -12.922 1 97.38 30 ALA B CA 1
ATOM 1508 C C . ALA B 1 30 ? -2.354 -28.016 -14.273 1 97.38 30 ALA B C 1
ATOM 1510 O O . ALA B 1 30 ? -1.355 -28.078 -14.992 1 97.38 30 ALA B O 1
ATOM 1511 N N . ASP B 1 31 ? -3.473 -27.422 -14.664 1 98.5 31 ASP B N 1
ATOM 1512 C CA . ASP B 1 31 ? -3.549 -26.453 -15.75 1 98.5 31 ASP B CA 1
ATOM 1513 C C . ASP B 1 31 ? -3.211 -25.047 -15.25 1 98.5 31 ASP B C 1
ATOM 1515 O O . ASP B 1 31 ? -4.035 -24.391 -14.602 1 98.5 31 ASP B O 1
ATOM 1519 N N . VAL B 1 32 ? -1.995 -24.609 -15.625 1 98.75 32 VAL B N 1
ATOM 1520 C CA . VAL B 1 32 ? -1.459 -23.406 -14.992 1 98.75 32 VAL B CA 1
ATOM 1521 C C . VAL B 1 32 ? -1.612 -22.219 -15.938 1 98.75 32 VAL B C 1
ATOM 1523 O O . VAL B 1 32 ? -1.243 -22.297 -17.109 1 98.75 32 VAL B O 1
ATOM 1526 N N . THR B 1 33 ? -2.225 -21.141 -15.438 1 98.88 33 THR B N 1
ATOM 1527 C CA . THR B 1 33 ? -2.248 -19.844 -16.094 1 98.88 33 THR B CA 1
ATOM 1528 C C . THR B 1 33 ? -1.452 -18.812 -15.305 1 98.88 33 THR B C 1
ATOM 1530 O O . THR B 1 33 ? -1.74 -18.578 -14.125 1 98.88 33 THR B O 1
ATOM 1533 N N . ILE B 1 34 ? -0.453 -18.266 -15.945 1 98.88 34 ILE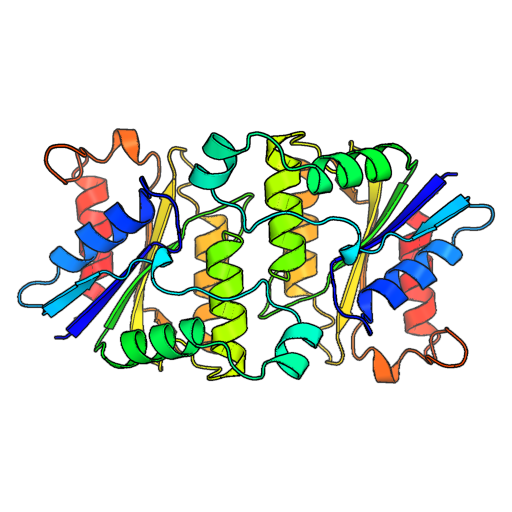 B N 1
ATOM 1534 C CA . ILE B 1 34 ? 0.338 -17.219 -15.32 1 98.88 34 ILE B CA 1
ATOM 1535 C C . ILE B 1 34 ? -0.175 -15.852 -15.766 1 98.88 34 ILE B C 1
ATOM 1537 O O . ILE B 1 34 ? -0.223 -15.562 -16.969 1 98.88 34 ILE B O 1
ATOM 1541 N N . LEU B 1 35 ? -0.605 -15.047 -14.844 1 98.88 35 LEU B N 1
ATOM 1542 C CA . LEU B 1 35 ? -1.072 -13.711 -15.188 1 98.88 35 LEU B CA 1
ATOM 1543 C C . LEU B 1 35 ? 0.084 -12.719 -15.195 1 98.88 35 LEU B C 1
ATOM 1545 O O . LEU B 1 35 ? 1.003 -12.82 -14.375 1 98.88 35 LEU B O 1
ATOM 1549 N N . ASP B 1 36 ? 0.033 -11.828 -16.109 1 98.69 36 ASP B N 1
ATOM 1550 C CA . ASP B 1 36 ? 0.875 -10.641 -16.156 1 98.69 36 ASP B CA 1
ATOM 1551 C C . ASP B 1 36 ? 0.077 -9.383 -15.805 1 98.69 36 ASP B C 1
ATOM 1553 O O . ASP B 1 36 ? -0.815 -8.977 -16.547 1 98.69 36 ASP B O 1
ATOM 1557 N N . LEU B 1 37 ? 0.439 -8.773 -14.711 1 98.56 37 LEU B N 1
ATOM 1558 C CA . LEU B 1 37 ? -0.361 -7.652 -14.219 1 98.56 37 LEU B CA 1
ATOM 1559 C C . LEU B 1 37 ? -0.358 -6.504 -15.219 1 98.56 37 LEU B C 1
ATOM 1561 O O . LEU B 1 37 ? -1.236 -5.637 -15.18 1 98.56 37 LEU B O 1
ATOM 1565 N N . ASN B 1 38 ? 0.596 -6.523 -16.125 1 98.25 38 ASN B N 1
ATOM 1566 C CA . ASN B 1 38 ? 0.643 -5.5 -17.156 1 98.25 38 ASN B CA 1
ATOM 1567 C C . ASN B 1 38 ? -0.511 -5.645 -18.141 1 98.25 38 ASN B C 1
ATOM 1569 O O . ASN B 1 38 ? -0.781 -4.738 -18.938 1 98.25 38 ASN B O 1
ATOM 1573 N N . SER B 1 39 ? -1.192 -6.758 -18.094 1 98.38 39 SER B N 1
ATOM 1574 C CA . SER B 1 39 ? -2.291 -7.004 -19.016 1 98.38 39 SER B CA 1
ATOM 1575 C C . SER B 1 39 ? -3.59 -6.387 -18.516 1 98.38 39 SER B C 1
ATOM 1577 O O . SER B 1 39 ? -4.613 -6.426 -19.203 1 98.38 39 SER B O 1
ATOM 1579 N N . TYR B 1 40 ? -3.508 -5.77 -17.297 1 98.62 40 TYR B N 1
ATOM 1580 C CA . TYR B 1 40 ? -4.695 -5.195 -16.688 1 98.62 40 TYR B CA 1
ATOM 1581 C C . TYR B 1 40 ? -4.527 -3.695 -16.469 1 98.62 40 TYR B C 1
ATOM 1583 O O . TYR B 1 40 ? -4.184 -3.248 -15.375 1 98.62 40 TYR B O 1
ATOM 1591 N N . ASP B 1 41 ? -4.871 -2.979 -17.469 1 95.81 41 ASP B N 1
ATOM 1592 C CA . ASP B 1 41 ? -4.695 -1.531 -17.406 1 95.81 41 ASP B CA 1
ATOM 1593 C C . ASP B 1 41 ? -5.852 -0.872 -16.656 1 95.81 41 ASP B C 1
ATOM 1595 O O . ASP B 1 41 ? -7.02 -1.122 -16.969 1 95.81 41 ASP B O 1
ATOM 1599 N N . VAL B 1 42 ? -5.559 -0.114 -15.664 1 98.44 42 VAL B N 1
ATOM 1600 C CA . VAL B 1 42 ? -6.523 0.686 -14.922 1 98.44 42 VAL B CA 1
ATOM 1601 C C . VAL B 1 42 ? -5.93 2.059 -14.609 1 98.44 42 VAL B C 1
ATOM 1603 O O . VAL B 1 42 ? -4.723 2.184 -14.391 1 98.44 42 VAL B O 1
ATOM 1606 N N . PRO B 1 43 ? -6.711 3.131 -14.625 1 98.12 43 PRO B N 1
ATOM 1607 C CA . PRO B 1 43 ? -6.176 4.41 -14.148 1 98.12 43 PRO B CA 1
ATOM 1608 C C . PRO B 1 43 ? -5.855 4.395 -12.648 1 98.12 43 PRO B C 1
ATOM 1610 O O . PRO B 1 43 ? -6.223 3.449 -11.945 1 98.12 43 PRO B O 1
ATOM 1613 N N . LEU B 1 44 ? -5.086 5.383 -12.219 1 98.31 44 LEU B N 1
ATOM 1614 C CA . LEU B 1 44 ? -4.852 5.5 -10.781 1 98.31 44 LEU B CA 1
ATOM 1615 C C . LEU B 1 44 ? -6.172 5.648 -10.031 1 98.31 44 LEU B C 1
ATOM 1617 O O . LEU B 1 44 ? -6.992 6.5 -10.375 1 98.31 44 LEU B O 1
ATOM 1621 N N . PHE B 1 45 ? -6.383 4.855 -9.07 1 98.38 45 PHE B N 1
ATOM 1622 C CA . PHE B 1 45 ? -7.672 4.777 -8.398 1 98.38 45 PHE B CA 1
ATOM 1623 C C . PHE B 1 45 ? -7.91 6.02 -7.547 1 98.38 45 PHE B C 1
ATOM 1625 O O . PHE B 1 45 ? -7.012 6.473 -6.832 1 98.38 45 PHE B O 1
ATOM 1632 N N . SER B 1 46 ? -9.047 6.5 -7.637 1 97.12 46 SER B N 1
ATOM 1633 C CA . SER B 1 46 ? -9.68 7.43 -6.703 1 97.12 46 SER B CA 1
ATOM 1634 C C . SER B 1 46 ? -11.195 7.301 -6.742 1 97.12 46 SER B C 1
ATOM 1636 O O . SER B 1 46 ? -11.766 6.902 -7.762 1 97.12 46 SER B O 1
ATOM 1638 N N . GLU B 1 47 ? -11.75 7.637 -5.641 1 96.38 47 GLU B N 1
ATOM 1639 C CA . GLU B 1 47 ? -13.211 7.617 -5.633 1 96.38 47 GLU B CA 1
ATOM 1640 C C . GLU B 1 47 ? -13.781 8.578 -6.668 1 96.38 47 GLU B C 1
ATOM 1642 O O . GLU B 1 47 ? -14.836 8.312 -7.262 1 96.38 47 GLU B O 1
ATOM 1647 N N . ASP B 1 48 ? -13.102 9.688 -6.898 1 98.12 48 ASP B N 1
ATOM 1648 C CA . ASP B 1 48 ? -13.531 10.648 -7.914 1 98.12 48 ASP B CA 1
ATOM 1649 C C . ASP B 1 48 ? -13.492 10.031 -9.305 1 98.12 48 ASP B C 1
ATOM 1651 O O . ASP B 1 48 ? -14.438 10.18 -10.086 1 98.12 48 ASP B O 1
ATOM 1655 N N . LYS B 1 49 ? -12.375 9.344 -9.617 1 98 49 LYS B N 1
ATOM 1656 C CA . LYS B 1 49 ? -12.258 8.672 -10.906 1 98 49 LYS B CA 1
ATOM 1657 C C . LYS B 1 49 ? -13.297 7.559 -11.047 1 98 49 LYS B C 1
ATOM 1659 O O . LYS B 1 49 ? -13.844 7.352 -12.133 1 98 49 LYS B O 1
ATOM 1664 N N . GLU B 1 50 ? -13.562 6.82 -9.953 1 98.31 50 GLU B N 1
ATOM 1665 C CA . GLU B 1 50 ? -14.586 5.781 -9.961 1 98.31 50 GLU B CA 1
ATOM 1666 C C . GLU B 1 50 ? -15.953 6.352 -10.32 1 98.31 50 GLU B C 1
ATOM 1668 O O . GLU B 1 50 ? -16.703 5.754 -11.102 1 98.31 50 GLU B O 1
ATOM 1673 N N . LYS B 1 51 ? -16.25 7.516 -9.703 1 98 51 LYS B N 1
ATOM 1674 C CA . LYS B 1 51 ? -17.516 8.164 -10.008 1 98 51 LYS B CA 1
ATOM 1675 C C . LYS B 1 51 ? -17.594 8.57 -11.477 1 98 51 LYS B C 1
ATOM 1677 O O . LYS B 1 51 ? -18.672 8.547 -12.078 1 98 51 LYS B O 1
ATOM 1682 N N . GLU B 1 52 ? -16.5 8.891 -12.008 1 98.31 52 GLU B N 1
ATOM 1683 C CA . GLU B 1 52 ? -16.438 9.352 -13.398 1 98.31 52 GLU B CA 1
ATOM 1684 C C . GLU B 1 52 ? -16.594 8.188 -14.375 1 98.31 52 GLU B C 1
ATOM 1686 O O . GLU B 1 52 ? -17.344 8.289 -15.344 1 98.31 52 GLU B O 1
ATOM 1691 N N . ILE B 1 53 ? -15.93 6.988 -14.062 1 98.25 53 ILE B N 1
ATOM 1692 C CA . ILE B 1 53 ? -15.828 6.004 -15.133 1 98.25 53 ILE B CA 1
ATOM 1693 C C . ILE B 1 53 ? -16.562 4.723 -14.734 1 98.25 53 ILE B C 1
ATOM 1695 O O . ILE B 1 53 ? -16.719 3.812 -15.547 1 98.25 53 ILE B O 1
ATOM 1699 N N . GLY B 1 54 ? -17 4.703 -13.461 1 98.06 54 GLY B N 1
ATOM 1700 C CA . GLY B 1 54 ? -17.609 3.484 -12.961 1 98.06 54 GLY B CA 1
ATOM 1701 C C . GLY B 1 54 ? -16.609 2.387 -12.656 1 98.06 54 GLY B C 1
ATOM 1702 O O . GLY B 1 54 ? -15.82 2.498 -11.711 1 98.06 54 GLY B O 1
ATOM 1703 N N . GLN B 1 55 ? -16.641 1.354 -13.492 1 98.56 55 GLN B N 1
ATOM 1704 C CA . GLN B 1 55 ? -15.75 0.218 -13.305 1 98.56 55 GLN B CA 1
ATOM 1705 C C . GLN B 1 55 ? -14.625 0.233 -14.336 1 98.56 55 GLN B C 1
ATOM 1707 O O . GLN B 1 55 ? -14.844 0.563 -15.508 1 98.56 55 GLN B O 1
ATOM 1712 N N . ALA B 1 56 ? -13.461 -0.091 -13.922 1 98.5 56 ALA B N 1
ATOM 1713 C CA . ALA B 1 56 ? -12.32 -0.162 -14.836 1 98.5 56 ALA B CA 1
ATOM 1714 C C . ALA B 1 56 ? -12.266 -1.517 -15.539 1 98.5 56 ALA B C 1
ATOM 1716 O O . ALA B 1 56 ? -12.281 -2.562 -14.883 1 98.5 56 ALA B O 1
ATOM 1717 N N . GLU B 1 57 ? -12.078 -1.559 -16.797 1 98.56 57 GLU B N 1
ATOM 1718 C CA . GLU B 1 57 ? -12.125 -2.785 -17.594 1 98.56 57 GLU B CA 1
ATOM 1719 C C . GLU B 1 57 ? -10.992 -3.729 -17.219 1 98.56 57 GLU B C 1
ATOM 1721 O O . GLU B 1 57 ? -11.164 -4.949 -17.203 1 98.56 57 GLU B O 1
ATOM 1726 N N . GLY B 1 58 ? -9.852 -3.162 -16.922 1 98.88 58 GLY B N 1
ATOM 1727 C CA . GLY B 1 58 ? -8.742 -3.996 -16.5 1 98.88 58 GLY B CA 1
ATOM 1728 C C . GLY B 1 58 ? -9.023 -4.766 -15.219 1 98.88 58 GLY B C 1
ATOM 1729 O O . GLY B 1 58 ? -8.594 -5.91 -15.07 1 98.88 58 GLY B O 1
ATOM 1730 N N . ALA B 1 59 ? -9.742 -4.137 -14.312 1 98.94 59 ALA B N 1
ATOM 1731 C CA . ALA B 1 59 ? -10.117 -4.801 -13.062 1 98.94 59 ALA B CA 1
ATOM 1732 C C . ALA B 1 59 ? -11.125 -5.918 -13.312 1 98.94 59 ALA B C 1
ATOM 1734 O O . ALA B 1 59 ? -11.047 -6.98 -12.695 1 98.94 59 ALA B O 1
ATOM 1735 N N . LYS B 1 60 ? -12.055 -5.656 -14.242 1 98.81 60 LYS B N 1
ATOM 1736 C CA . LYS B 1 60 ? -13.008 -6.699 -14.617 1 98.81 60 LYS B CA 1
ATOM 1737 C C . LYS B 1 60 ? -12.289 -7.914 -15.203 1 98.81 60 LYS B C 1
ATOM 1739 O O . LYS B 1 60 ? -12.594 -9.055 -14.844 1 98.81 60 LYS B O 1
ATOM 1744 N N . ALA B 1 61 ? -11.375 -7.609 -16.109 1 98.94 61 ALA B N 1
ATOM 1745 C CA . ALA B 1 61 ? -10.617 -8.68 -16.75 1 98.94 61 ALA B CA 1
ATOM 1746 C C . ALA B 1 61 ? -9.828 -9.492 -15.719 1 98.94 61 ALA B C 1
ATOM 1748 O O . ALA B 1 61 ? -9.773 -10.719 -15.797 1 98.94 61 ALA B O 1
ATOM 1749 N N . PHE B 1 62 ? -9.258 -8.836 -14.781 1 98.94 62 PHE B N 1
ATOM 1750 C CA . PHE B 1 62 ? -8.508 -9.484 -13.711 1 98.94 62 PHE B CA 1
ATOM 1751 C C . PHE B 1 62 ? -9.414 -10.414 -12.906 1 98.94 62 PHE B C 1
ATOM 1753 O O . PHE B 1 62 ? -9.062 -11.57 -12.664 1 98.94 62 PHE B O 1
ATOM 1760 N N . LEU B 1 63 ? -10.555 -9.883 -12.508 1 98.94 63 LEU B N 1
ATOM 1761 C CA . LEU B 1 63 ? -11.523 -10.664 -11.742 1 98.94 63 LEU B CA 1
ATOM 1762 C C . LEU B 1 63 ? -11.984 -11.883 -12.531 1 98.94 63 LEU B C 1
ATOM 1764 O O . LEU B 1 63 ? -12.156 -12.969 -11.969 1 98.94 63 LEU B O 1
ATOM 1768 N N . GLU B 1 64 ? -12.156 -11.711 -13.812 1 98.81 64 GLU B N 1
ATOM 1769 C CA . GLU B 1 64 ? -12.57 -12.82 -14.672 1 98.81 64 GLU B CA 1
ATOM 1770 C C . GLU B 1 64 ? -11.516 -13.922 -14.695 1 98.81 64 GLU B C 1
ATOM 1772 O O . GLU B 1 64 ? -11.844 -15.109 -14.633 1 98.81 64 GLU B O 1
ATOM 1777 N N . ASP B 1 65 ? -10.289 -13.5 -14.789 1 98.88 65 ASP B N 1
ATOM 1778 C CA . ASP B 1 65 ? -9.211 -14.484 -14.812 1 98.88 65 ASP B CA 1
ATOM 1779 C C . ASP B 1 65 ? -9.102 -15.211 -13.477 1 98.88 65 ASP B C 1
ATOM 1781 O O . ASP B 1 65 ? -8.922 -16.438 -13.438 1 98.88 65 ASP B O 1
ATOM 1785 N N . ILE B 1 66 ? -9.25 -14.516 -12.367 1 98.88 66 ILE B N 1
ATOM 1786 C CA . ILE B 1 66 ? -9.211 -15.109 -11.031 1 98.88 66 ILE B CA 1
ATOM 1787 C C . ILE B 1 66 ? -10.336 -16.125 -10.883 1 98.88 66 ILE B C 1
ATOM 1789 O O . ILE B 1 66 ? -10.141 -17.203 -10.328 1 98.88 66 ILE B O 1
ATOM 1793 N N . ALA B 1 67 ? -11.461 -15.781 -11.422 1 98.56 67 ALA B N 1
ATOM 1794 C CA . ALA B 1 67 ? -12.664 -16.594 -11.266 1 98.56 67 ALA B CA 1
ATOM 1795 C C . ALA B 1 67 ? -12.492 -17.953 -11.945 1 98.56 67 ALA B C 1
ATOM 1797 O O . ALA B 1 67 ? -13.164 -18.922 -11.578 1 98.56 67 ALA B O 1
ATOM 1798 N N . GLN B 1 68 ? -11.602 -18.078 -12.844 1 98.25 68 GLN B N 1
ATOM 1799 C CA . GLN B 1 68 ? -11.414 -19.312 -13.609 1 98.25 68 GLN B CA 1
ATOM 1800 C C . GLN B 1 68 ? -10.609 -20.328 -12.812 1 98.25 68 GLN B C 1
ATOM 1802 O O . GLN B 1 68 ? -10.555 -21.516 -13.18 1 98.25 68 GLN B O 1
ATOM 1807 N N . ALA B 1 69 ? -10.039 -19.938 -11.766 1 98.56 69 ALA B N 1
ATOM 1808 C CA . ALA B 1 69 ? -9.094 -20.781 -11.047 1 98.56 69 ALA B CA 1
ATOM 1809 C C . ALA B 1 69 ? -9.812 -21.688 -10.047 1 98.56 69 ALA B C 1
ATOM 1811 O O . ALA B 1 69 ? -10.859 -21.312 -9.516 1 98.56 69 ALA B O 1
ATOM 1812 N N . ASP B 1 70 ? -9.234 -22.844 -9.875 1 98.62 70 ASP B N 1
ATOM 1813 C CA . ASP B 1 70 ? -9.578 -23.672 -8.719 1 98.62 70 ASP B CA 1
ATOM 1814 C C . ASP B 1 70 ? -8.758 -23.266 -7.5 1 98.62 70 ASP B C 1
ATOM 1816 O O . ASP B 1 70 ? -9.211 -23.391 -6.363 1 98.62 70 ASP B O 1
ATOM 1820 N N . ALA B 1 71 ? -7.559 -22.781 -7.719 1 98.81 71 ALA B N 1
ATOM 1821 C CA . ALA B 1 71 ? -6.633 -22.344 -6.68 1 98.81 71 ALA B CA 1
ATOM 1822 C C . ALA B 1 71 ? -5.727 -21.219 -7.191 1 98.81 71 ALA B C 1
ATOM 1824 O O . ALA B 1 71 ? -5.562 -21.047 -8.398 1 98.81 71 ALA B O 1
ATOM 1825 N N . LEU B 1 72 ? -5.168 -20.5 -6.207 1 98.94 72 LEU B N 1
ATOM 1826 C CA . LEU B 1 72 ? -4.316 -19.359 -6.543 1 98.94 72 LEU B CA 1
ATOM 1827 C C . LEU B 1 72 ? -2.926 -19.531 -5.941 1 98.94 72 LEU B C 1
ATOM 1829 O O . LEU B 1 72 ? -2.783 -20.062 -4.836 1 98.94 72 LEU B O 1
ATOM 1833 N N . ILE B 1 73 ? -1.904 -19.156 -6.637 1 98.94 73 ILE B N 1
ATOM 1834 C CA . ILE B 1 73 ? -0.552 -18.984 -6.113 1 98.94 73 ILE B CA 1
ATOM 1835 C C . ILE B 1 73 ? -0.066 -17.578 -6.41 1 98.94 73 ILE B C 1
ATOM 1837 O O . ILE B 1 73 ? 0.128 -17.203 -7.57 1 98.94 73 ILE B O 1
ATOM 1841 N N . ILE B 1 74 ? 0.086 -16.828 -5.375 1 99 74 ILE B N 1
ATOM 1842 C CA . ILE B 1 74 ? 0.444 -15.414 -5.504 1 99 74 ILE B CA 1
ATOM 1843 C C . ILE B 1 74 ? 1.757 -15.148 -4.773 1 99 74 ILE B C 1
ATOM 1845 O O . ILE B 1 74 ? 1.921 -15.539 -3.615 1 99 74 ILE B O 1
ATOM 1849 N N . SER B 1 75 ? 2.688 -14.594 -5.48 1 99 75 SER B N 1
ATOM 1850 C CA . SER B 1 75 ? 3.9 -14.102 -4.828 1 99 75 SER B CA 1
ATOM 1851 C C . SER B 1 75 ? 3.926 -12.578 -4.785 1 99 75 SER B C 1
ATOM 1853 O O . SER B 1 75 ? 3.867 -11.922 -5.824 1 99 75 SER B O 1
ATOM 1855 N N . PHE B 1 76 ? 4.066 -11.984 -3.602 1 98.94 76 PHE B N 1
ATOM 1856 C CA . PHE B 1 76 ? 3.918 -10.555 -3.383 1 98.94 76 PHE B CA 1
ATOM 1857 C C . PHE B 1 76 ? 5.277 -9.859 -3.387 1 98.94 76 PHE B C 1
ATOM 1859 O O . PHE B 1 76 ? 6.137 -10.164 -2.557 1 98.94 76 PHE B O 1
ATOM 1866 N N . ALA B 1 77 ? 5.414 -8.977 -4.344 1 98.88 77 ALA B N 1
ATOM 1867 C CA . ALA B 1 77 ? 6.543 -8.047 -4.293 1 98.88 77 ALA B CA 1
ATOM 1868 C C . ALA B 1 77 ? 6.355 -7.02 -3.182 1 98.88 77 ALA B C 1
ATOM 1870 O O . ALA B 1 77 ? 5.23 -6.773 -2.736 1 98.88 77 ALA B O 1
ATOM 1871 N N . GLU B 1 78 ? 7.488 -6.504 -2.719 1 98.81 78 GLU B N 1
ATOM 1872 C CA . GLU B 1 78 ? 7.461 -5.508 -1.652 1 98.81 78 GLU B CA 1
ATOM 1873 C C . GLU B 1 78 ? 8.172 -4.22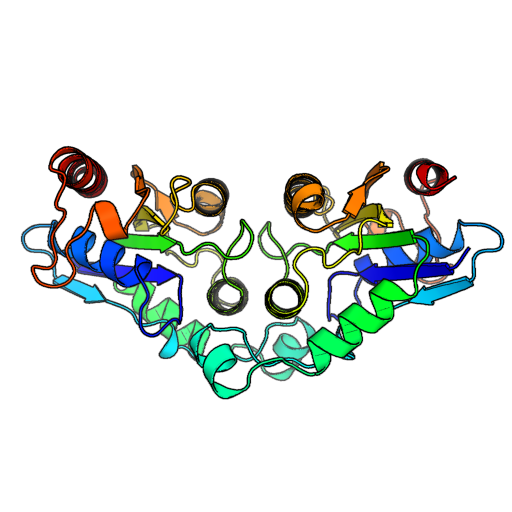7 -2.076 1 98.81 78 GLU B C 1
ATOM 1875 O O . GLU B 1 78 ? 9.344 -4.258 -2.461 1 98.81 78 GLU B O 1
ATOM 1880 N N . HIS B 1 79 ? 7.445 -3.119 -2.129 1 98.56 79 HIS B N 1
ATOM 1881 C CA . HIS B 1 79 ? 8.031 -1.786 -2.217 1 98.56 79 HIS B CA 1
ATOM 1882 C C . HIS B 1 79 ? 7.871 -1.026 -0.906 1 98.56 79 HIS B C 1
ATOM 1884 O O . HIS B 1 79 ? 6.75 -0.84 -0.424 1 98.56 79 HIS B O 1
ATOM 1890 N N . ASN B 1 80 ? 9.039 -0.705 -0.319 1 98.25 80 ASN B N 1
ATOM 1891 C CA . ASN B 1 80 ? 9.039 0.117 0.886 1 98.25 80 ASN B CA 1
ATOM 1892 C C . ASN B 1 80 ? 8.18 -0.504 1.987 1 98.25 80 ASN B C 1
ATOM 1894 O O . ASN B 1 80 ? 7.383 0.186 2.623 1 98.25 80 ASN B O 1
ATOM 1898 N N . GLY B 1 81 ? 8.234 -1.826 2.098 1 98.12 81 GLY B N 1
ATOM 1899 C CA . GLY B 1 81 ? 7.613 -2.543 3.197 1 98.12 81 GLY B CA 1
ATOM 1900 C C . GLY B 1 81 ? 6.145 -2.83 2.967 1 98.12 81 GLY B C 1
ATOM 1901 O O . GLY B 1 81 ? 5.457 -3.336 3.857 1 98.12 81 GLY B O 1
ATOM 1902 N N . SER B 1 82 ? 5.645 -2.51 1.854 1 98.62 82 SER B N 1
ATOM 1903 C CA . SER B 1 82 ? 4.223 -2.666 1.553 1 98.62 82 SER B CA 1
ATOM 1904 C C . SER B 1 82 ? 4.008 -3.064 0.096 1 98.62 82 SER B C 1
ATOM 1906 O O . SER B 1 82 ? 4.965 -3.383 -0.614 1 98.62 82 SER B O 1
ATOM 1908 N N . TYR B 1 83 ? 2.721 -3.16 -0.338 1 98.81 83 TYR B N 1
ATOM 1909 C CA . TYR B 1 83 ? 2.383 -3.539 -1.705 1 98.81 83 TYR B CA 1
ATOM 1910 C C . TYR B 1 83 ? 2.969 -2.549 -2.705 1 98.81 83 TYR B C 1
ATOM 1912 O O . TYR B 1 83 ? 2.969 -1.339 -2.463 1 98.81 83 TYR B O 1
ATOM 1920 N N . PRO B 1 84 ? 3.451 -3.098 -3.84 1 98.75 84 PRO B N 1
ATOM 1921 C CA . PRO B 1 84 ? 3.723 -2.16 -4.934 1 98.75 84 PRO B CA 1
ATOM 1922 C C . PRO B 1 84 ? 2.482 -1.376 -5.359 1 98.75 84 PRO B C 1
ATOM 1924 O O . PRO B 1 84 ? 1.378 -1.925 -5.383 1 98.75 84 PRO B O 1
ATOM 1927 N N . ALA B 1 85 ? 2.684 -0.15 -5.723 1 98.62 85 ALA B N 1
ATOM 1928 C CA . ALA B 1 85 ? 1.589 0.741 -6.098 1 98.62 85 ALA B CA 1
ATOM 1929 C C . ALA B 1 85 ? 0.742 0.135 -7.211 1 98.62 85 ALA B C 1
ATOM 1931 O O . ALA B 1 85 ? -0.488 0.22 -7.184 1 98.62 85 ALA B O 1
ATOM 1932 N N . ALA B 1 86 ? 1.368 -0.497 -8.18 1 98.56 86 ALA B N 1
ATOM 1933 C CA . ALA B 1 86 ? 0.657 -1.023 -9.344 1 98.56 86 ALA B CA 1
ATOM 1934 C C . ALA B 1 86 ? -0.304 -2.139 -8.938 1 98.56 86 ALA B C 1
ATOM 1936 O O . ALA B 1 86 ? -1.467 -2.143 -9.352 1 98.56 86 ALA B O 1
ATOM 1937 N N . TYR B 1 87 ? 0.176 -3.068 -8.133 1 98.88 87 TYR B N 1
ATOM 1938 C CA . TYR B 1 87 ? -0.711 -4.121 -7.656 1 98.88 87 TYR B CA 1
ATOM 1939 C C . TYR B 1 87 ? -1.83 -3.545 -6.797 1 98.88 87 TYR B C 1
ATOM 1941 O O . TYR B 1 87 ? -3 -3.891 -6.977 1 98.88 87 TYR B O 1
ATOM 1949 N N . LYS B 1 88 ? -1.455 -2.674 -5.859 1 98.88 88 LYS B N 1
ATOM 1950 C CA . LYS B 1 88 ? -2.428 -2.076 -4.949 1 98.88 88 LYS B CA 1
ATOM 1951 C C . LYS B 1 88 ? -3.512 -1.327 -5.719 1 98.88 88 LYS B C 1
ATOM 1953 O O . LYS B 1 88 ? -4.676 -1.322 -5.316 1 98.88 88 LYS B O 1
ATOM 1958 N N . ASN B 1 89 ? -3.1 -0.695 -6.797 1 98.88 89 ASN B N 1
ATOM 1959 C CA . ASN B 1 89 ? -4.027 0.054 -7.641 1 98.88 89 ASN B CA 1
ATOM 1960 C C . ASN B 1 89 ? -5.051 -0.865 -8.297 1 98.88 89 ASN B C 1
ATOM 1962 O O . ASN B 1 89 ? -6.254 -0.62 -8.219 1 98.88 89 ASN B O 1
ATOM 1966 N N . LEU B 1 90 ? -4.582 -1.908 -8.93 1 98.94 90 LEU B N 1
ATOM 1967 C CA . LEU B 1 90 ? -5.461 -2.891 -9.555 1 98.94 90 LEU B CA 1
ATOM 1968 C C . LEU B 1 90 ? -6.391 -3.523 -8.523 1 98.94 90 LEU B C 1
ATOM 1970 O O . LEU B 1 90 ? -7.59 -3.676 -8.773 1 98.94 90 LEU B O 1
ATOM 1974 N N . PHE B 1 91 ? -5.84 -3.873 -7.367 1 98.94 91 PHE B N 1
ATOM 1975 C CA . PHE B 1 91 ? -6.578 -4.508 -6.281 1 98.94 91 PHE B CA 1
ATOM 1976 C C . PHE B 1 91 ? -7.688 -3.598 -5.777 1 98.94 91 PHE B C 1
ATOM 1978 O O . PHE B 1 91 ? -8.82 -4.043 -5.562 1 98.94 91 PHE B O 1
ATOM 1985 N N . ASP B 1 92 ? -7.383 -2.279 -5.598 1 98.88 92 ASP B N 1
ATOM 1986 C CA . ASP B 1 92 ? -8.391 -1.328 -5.137 1 98.88 92 ASP B CA 1
ATOM 1987 C C . ASP B 1 92 ? -9.539 -1.222 -6.133 1 98.88 92 ASP B C 1
ATOM 1989 O O . ASP B 1 92 ? -10.711 -1.229 -5.742 1 98.88 92 ASP B O 1
ATOM 1993 N N . TRP B 1 93 ? -9.211 -1.167 -7.395 1 98.88 93 TRP B N 1
ATOM 1994 C CA . TRP B 1 93 ? -10.258 -1.165 -8.406 1 98.88 93 TRP B CA 1
ATOM 1995 C C . TRP B 1 93 ? -11.094 -2.441 -8.336 1 98.88 93 TRP B C 1
ATOM 1997 O O . TRP B 1 93 ? -12.32 -2.391 -8.406 1 98.88 93 TRP B O 1
ATOM 2007 N N . ALA B 1 94 ? -10.461 -3.598 -8.25 1 98.94 94 ALA B N 1
ATOM 2008 C CA . ALA B 1 94 ? -11.141 -4.891 -8.258 1 98.94 94 ALA B CA 1
ATOM 2009 C C . ALA B 1 94 ? -12.125 -5 -7.094 1 98.94 94 ALA B C 1
ATOM 2011 O O . ALA B 1 94 ? -13.242 -5.488 -7.262 1 98.94 94 ALA B O 1
ATOM 2012 N N . THR B 1 95 ? -11.711 -4.488 -5.926 1 98.81 95 THR B N 1
ATOM 20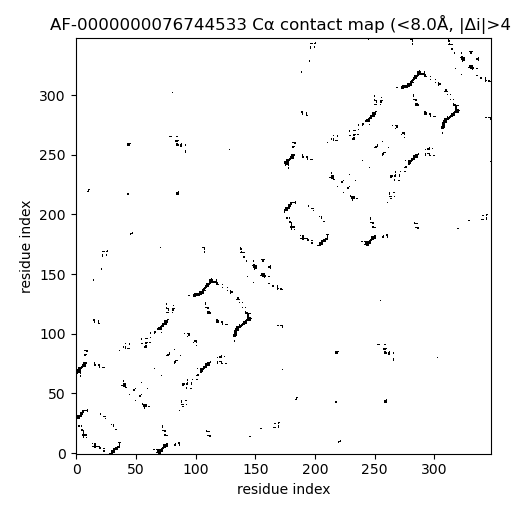13 C CA . THR B 1 95 ? -12.531 -4.617 -4.73 1 98.81 95 THR B CA 1
ATOM 2014 C C . THR B 1 95 ? -13.797 -3.771 -4.848 1 98.81 95 THR B C 1
ATOM 2016 O O . THR B 1 95 ? -14.789 -4.023 -4.156 1 98.81 95 THR B O 1
ATOM 2019 N N . ARG B 1 96 ? -13.773 -2.756 -5.715 1 98.62 96 ARG B N 1
ATOM 2020 C CA . ARG B 1 96 ? -14.969 -1.943 -5.938 1 98.62 96 ARG B CA 1
ATOM 2021 C C . ARG B 1 96 ? -16.016 -2.719 -6.719 1 98.62 96 ARG B C 1
ATOM 2023 O O . ARG B 1 96 ? -17.203 -2.393 -6.66 1 98.62 96 ARG B O 1
ATOM 2030 N N . ILE B 1 97 ? -15.578 -3.697 -7.488 1 98.75 97 ILE B N 1
ATOM 2031 C CA . ILE B 1 97 ? -16.453 -4.523 -8.312 1 98.75 97 ILE B CA 1
ATOM 2032 C C . ILE B 1 97 ? -16.875 -5.762 -7.527 1 98.75 97 ILE B C 1
ATOM 2034 O O . ILE B 1 97 ? -18.078 -6.082 -7.465 1 98.75 97 ILE B O 1
ATOM 2038 N N . GLU B 1 98 ? -15.938 -6.43 -6.961 1 98.62 98 GLU B N 1
ATOM 2039 C CA . GLU B 1 98 ? -16.125 -7.633 -6.152 1 98.62 98 GLU B CA 1
ATOM 2040 C C . GLU B 1 98 ? -15.211 -7.625 -4.93 1 98.62 98 GLU B C 1
ATOM 2042 O O . GLU B 1 98 ? -13.984 -7.727 -5.059 1 98.62 98 GLU B O 1
ATOM 2047 N N . ARG B 1 99 ? -15.789 -7.52 -3.75 1 98.06 99 ARG B N 1
ATOM 2048 C CA . ARG B 1 99 ? -15.023 -7.457 -2.51 1 98.06 99 ARG B CA 1
ATOM 2049 C C . ARG B 1 99 ? -14.156 -8.703 -2.344 1 98.06 99 ARG B C 1
ATOM 2051 O O . ARG B 1 99 ? -12.984 -8.602 -1.962 1 98.06 99 ARG B O 1
ATOM 2058 N N . ASN B 1 100 ? -14.859 -9.852 -2.57 1 98.69 100 ASN B N 1
ATOM 2059 C CA . ASN B 1 100 ? -14.109 -11.102 -2.531 1 98.69 100 ASN B CA 1
ATOM 2060 C C . ASN B 1 100 ? -13.305 -11.312 -3.809 1 98.69 100 ASN B C 1
ATOM 2062 O O . ASN B 1 100 ? -13.617 -12.203 -4.602 1 98.69 100 ASN B O 1
ATOM 2066 N N . VAL B 1 101 ? -12.289 -10.586 -4.012 1 98.88 101 VAL B N 1
ATOM 2067 C CA . VAL B 1 101 ? -11.469 -10.531 -5.215 1 98.88 101 VAL B CA 1
ATOM 2068 C C . VAL B 1 101 ? -10.977 -11.93 -5.562 1 98.88 101 VAL B C 1
ATOM 2070 O O . VAL B 1 101 ? -10.914 -12.305 -6.738 1 98.88 101 VAL B O 1
ATOM 2073 N N . PHE B 1 102 ? -10.664 -12.766 -4.516 1 98.94 102 PHE B N 1
ATOM 2074 C CA . PHE B 1 102 ? -10 -14.047 -4.754 1 98.94 102 PHE B CA 1
ATOM 2075 C C . PHE B 1 102 ? -11.008 -15.195 -4.707 1 98.94 102 PHE B C 1
ATOM 2077 O O . PHE B 1 102 ? -10.617 -16.359 -4.621 1 98.94 102 PHE B O 1
ATOM 2084 N N . ALA B 1 103 ? -12.32 -14.906 -4.629 1 98.5 103 ALA B N 1
ATOM 2085 C CA . ALA B 1 103 ? -13.461 -15.781 -4.883 1 98.5 103 ALA B CA 1
ATOM 2086 C C . ALA B 1 103 ? -13.461 -16.969 -3.93 1 98.5 103 ALA B C 1
ATOM 2088 O O . ALA B 1 103 ? -13.852 -18.078 -4.309 1 98.5 103 ALA B O 1
ATOM 2089 N N . ASN B 1 104 ? -12.875 -16.766 -2.803 1 98.25 104 ASN B N 1
ATOM 2090 C CA . ASN B 1 104 ? -12.859 -17.766 -1.743 1 98.25 104 ASN B CA 1
ATOM 2091 C C . ASN B 1 104 ? -12.102 -19.031 -2.168 1 98.25 104 ASN B C 1
ATOM 2093 O O . ASN B 1 104 ? -12.461 -20.141 -1.788 1 98.25 104 ASN B O 1
ATOM 2097 N N . LYS B 1 105 ? -11.141 -18.812 -3.012 1 98.56 105 LYS B N 1
ATOM 2098 C CA . LYS B 1 105 ? -10.336 -19.922 -3.492 1 98.56 105 LYS B CA 1
ATOM 2099 C C . LYS B 1 105 ? -9.195 -20.234 -2.527 1 98.56 105 LYS B C 1
ATOM 2101 O O . LYS B 1 105 ? -8.664 -19.328 -1.878 1 98.56 105 LYS B O 1
ATOM 2106 N N . PRO B 1 106 ? -8.852 -21.594 -2.432 1 98.81 106 PRO B N 1
ATOM 2107 C CA . PRO B 1 106 ? -7.578 -21.891 -1.774 1 98.81 106 PRO B CA 1
ATOM 2108 C C . PRO B 1 106 ? -6.395 -21.188 -2.438 1 98.81 106 PRO B C 1
ATOM 2110 O O . PRO B 1 106 ? -6.352 -21.062 -3.666 1 98.81 106 PRO B O 1
ATOM 2113 N N . ALA B 1 107 ? -5.488 -20.688 -1.567 1 98.94 107 ALA B N 1
ATOM 2114 C CA . ALA B 1 107 ? -4.383 -19.906 -2.109 1 98.94 107 ALA B CA 1
ATOM 2115 C C . ALA B 1 107 ? -3.086 -20.203 -1.36 1 98.94 107 ALA B C 1
ATOM 2117 O O . ALA B 1 107 ? -3.104 -20.469 -0.157 1 98.94 107 ALA B O 1
ATOM 2118 N N . ILE B 1 108 ? -1.998 -20.203 -2.078 1 98.94 108 ILE B N 1
ATOM 2119 C CA . ILE B 1 108 ? -0.652 -20.141 -1.517 1 98.94 108 ILE B CA 1
ATOM 2120 C C . ILE B 1 108 ? -0.093 -18.734 -1.692 1 98.94 108 ILE B C 1
ATOM 2122 O O . ILE B 1 108 ? -0.089 -18.188 -2.803 1 98.94 108 ILE B O 1
ATOM 2126 N N . TYR B 1 109 ? 0.313 -18.125 -0.568 1 98.94 109 TYR B N 1
ATOM 2127 C CA . TYR B 1 109 ? 0.923 -16.812 -0.6 1 98.94 109 TYR B CA 1
ATOM 2128 C C . TYR B 1 109 ? 2.434 -16.891 -0.415 1 98.94 109 TYR B C 1
ATOM 2130 O O . TYR B 1 109 ? 2.912 -17.469 0.565 1 98.94 109 TYR B O 1
ATOM 2138 N N . LEU B 1 110 ? 3.135 -16.344 -1.38 1 98.94 110 LEU B N 1
ATOM 2139 C CA . LEU B 1 110 ? 4.594 -16.344 -1.357 1 98.94 110 LEU B CA 1
ATOM 2140 C C . LEU B 1 110 ? 5.133 -14.922 -1.429 1 98.94 110 LEU B C 1
ATOM 2142 O O . LEU B 1 110 ? 4.383 -13.977 -1.689 1 98.94 110 LEU B O 1
ATOM 2146 N N . SER B 1 111 ? 6.375 -14.758 -1.122 1 98.94 111 SER B N 1
ATOM 2147 C CA . SER B 1 111 ? 7.129 -13.531 -1.367 1 98.94 111 SER B CA 1
ATOM 2148 C C . SER B 1 111 ? 8.625 -13.812 -1.469 1 98.94 111 SER B C 1
ATOM 2150 O O . SER B 1 111 ? 9.109 -14.812 -0.941 1 98.94 111 SER B O 1
ATOM 2152 N N . THR B 1 112 ? 9.258 -12.992 -2.193 1 98.88 112 THR B N 1
ATOM 2153 C CA . THR B 1 112 ? 10.711 -13.062 -2.227 1 98.88 112 THR B CA 1
ATOM 2154 C C . THR B 1 112 ? 11.312 -11.68 -2.469 1 98.88 112 THR B C 1
ATOM 2156 O O . THR B 1 112 ? 10.609 -10.75 -2.861 1 98.88 112 THR B O 1
ATOM 2159 N N . SER B 1 113 ? 12.523 -11.531 -2.107 1 98.69 113 SER B N 1
ATOM 2160 C CA . SER B 1 113 ? 13.32 -10.328 -2.33 1 98.69 113 SER B CA 1
ATOM 2161 C C . SER B 1 113 ? 14.797 -10.672 -2.531 1 98.69 113 SER B C 1
ATOM 2163 O O . SER B 1 113 ? 15.227 -11.781 -2.209 1 98.69 113 SER B O 1
ATOM 2165 N N . PRO B 1 114 ? 15.578 -9.734 -3.109 1 98.06 114 PRO B N 1
ATOM 2166 C CA . PRO B 1 114 ? 17.031 -9.945 -3.193 1 98.06 114 PRO B CA 1
ATOM 2167 C C . PRO B 1 114 ? 17.688 -10.016 -1.822 1 98.06 114 PRO B C 1
ATOM 2169 O O . PRO B 1 114 ? 18.719 -10.688 -1.663 1 98.06 114 PRO B O 1
ATOM 2172 N N . GLY B 1 115 ? 17.156 -9.352 -0.876 1 98 115 GLY B N 1
ATOM 2173 C CA . GLY B 1 115 ? 17.766 -9.289 0.441 1 98 115 GLY B CA 1
ATOM 2174 C C . GLY B 1 115 ? 17.266 -10.367 1.382 1 98 115 GLY B C 1
ATOM 2175 O O . GLY B 1 115 ? 16.359 -11.141 1.033 1 98 115 GLY B O 1
ATOM 2176 N N . PRO B 1 116 ? 17.828 -10.367 2.559 1 97.94 116 PRO B N 1
ATOM 2177 C CA . PRO B 1 116 ? 17.547 -11.445 3.504 1 97.94 116 PRO B CA 1
ATOM 2178 C C . PRO B 1 116 ? 16.141 -11.344 4.105 1 97.94 116 PRO B C 1
ATOM 2180 O O . PRO B 1 116 ? 15.664 -12.289 4.738 1 97.94 116 PRO B O 1
ATOM 2183 N N . GLY B 1 117 ? 15.406 -10.32 3.943 1 98.19 117 GLY B N 1
ATOM 2184 C CA . GLY B 1 117 ? 14.086 -10.133 4.527 1 98.19 117 GLY B CA 1
ATOM 2185 C C . GLY B 1 117 ? 12.992 -10.875 3.791 1 98.19 117 GLY B C 1
ATOM 2186 O O . GLY B 1 117 ? 11.922 -11.117 4.344 1 98.19 117 GLY B O 1
ATOM 2187 N N . GLY B 1 118 ? 13.203 -11.219 2.535 1 98.75 118 GLY B N 1
ATOM 2188 C CA . GLY B 1 118 ? 12.297 -12.047 1.753 1 98.75 118 GLY B CA 1
ATOM 2189 C C . GLY B 1 118 ? 10.945 -11.398 1.521 1 98.75 118 GLY B C 1
ATOM 2190 O O . GLY B 1 118 ? 9.938 -12.086 1.359 1 98.75 118 GLY B O 1
ATOM 2191 N N . ALA B 1 119 ? 10.914 -10.086 1.703 1 98.81 119 ALA B N 1
ATOM 2192 C CA . ALA B 1 119 ? 9.656 -9.367 1.522 1 98.81 119 ALA B CA 1
ATOM 2193 C C . ALA B 1 119 ? 8.609 -9.844 2.516 1 98.81 119 ALA B C 1
ATOM 2195 O O . ALA B 1 119 ? 7.434 -10 2.162 1 98.81 119 ALA B O 1
ATOM 2196 N N . SER B 1 120 ? 9.039 -10.023 3.736 1 98.81 120 SER B N 1
ATOM 2197 C CA . SER B 1 120 ? 8.18 -10.648 4.738 1 98.81 120 SER B CA 1
ATOM 2198 C C . SER B 1 120 ? 7.121 -9.672 5.246 1 98.81 120 SER B C 1
ATOM 2200 O O . SER B 1 120 ? 6.047 -10.086 5.688 1 98.81 120 SER B O 1
ATOM 2202 N N . ASN B 1 121 ? 7.391 -8.312 5.188 1 98.56 121 ASN B N 1
ATOM 2203 C CA . ASN B 1 121 ? 6.418 -7.344 5.672 1 98.56 121 ASN B CA 1
ATOM 2204 C C . ASN B 1 121 ? 5.141 -7.367 4.836 1 98.56 121 ASN B C 1
ATOM 2206 O O . ASN B 1 121 ? 4.039 -7.438 5.379 1 98.56 121 ASN B O 1
ATOM 2210 N N . VAL B 1 122 ? 5.312 -7.383 3.506 1 98.81 122 VAL B N 1
ATOM 2211 C CA . VAL B 1 122 ? 4.145 -7.348 2.633 1 98.81 122 VAL B CA 1
ATOM 2212 C C . VAL B 1 122 ? 3.416 -8.688 2.689 1 98.81 122 VAL B C 1
ATOM 2214 O O . VAL B 1 122 ? 2.188 -8.742 2.6 1 98.81 122 VAL B O 1
ATOM 2217 N N . LEU B 1 123 ? 4.145 -9.781 2.842 1 98.94 123 LEU B N 1
ATOM 2218 C CA . LEU B 1 123 ? 3.51 -11.094 2.963 1 98.94 123 LEU B CA 1
ATOM 2219 C C . LEU B 1 123 ? 2.633 -11.156 4.207 1 98.94 123 LEU B C 1
ATOM 2221 O O . LEU B 1 123 ? 1.519 -11.68 4.164 1 98.94 123 LEU B O 1
ATOM 2225 N N . ALA B 1 124 ? 3.143 -10.633 5.293 1 98.75 124 ALA B N 1
ATOM 2226 C CA . ALA B 1 124 ? 2.365 -10.602 6.531 1 98.75 124 ALA B CA 1
ATOM 2227 C C . ALA B 1 124 ? 1.085 -9.797 6.355 1 98.75 124 ALA B C 1
ATOM 2229 O O . ALA B 1 124 ? 0.01 -10.219 6.785 1 98.75 124 ALA B O 1
ATOM 2230 N N . ALA B 1 125 ? 1.184 -8.688 5.727 1 98.62 125 ALA B N 1
ATOM 2231 C CA . ALA B 1 125 ? 0.013 -7.852 5.473 1 98.62 125 ALA B CA 1
ATOM 2232 C C . ALA B 1 125 ? -0.993 -8.57 4.582 1 98.62 125 ALA B C 1
ATOM 2234 O O . ALA B 1 125 ? -2.193 -8.57 4.863 1 98.62 125 ALA B O 1
ATOM 2235 N N . ALA B 1 126 ? -0.477 -9.203 3.551 1 98.88 126 ALA B N 1
ATOM 2236 C CA . ALA B 1 126 ? -1.337 -9.922 2.611 1 98.88 126 ALA B CA 1
ATOM 2237 C C . ALA B 1 126 ? -2.049 -11.086 3.299 1 98.88 126 ALA B C 1
ATOM 2239 O O . ALA B 1 126 ? -3.258 -11.266 3.133 1 98.88 126 ALA B O 1
ATOM 2240 N N . THR B 1 127 ? -1.288 -11.852 4.07 1 98.88 127 THR B N 1
ATOM 2241 C CA . THR B 1 127 ? -1.863 -12.992 4.777 1 98.88 127 THR B CA 1
ATOM 2242 C C . THR B 1 127 ? -2.916 -12.531 5.781 1 98.88 127 THR B C 1
ATOM 2244 O O . THR B 1 127 ? -3.996 -13.125 5.871 1 98.88 127 THR B O 1
ATOM 2247 N N . GLY B 1 128 ? -2.623 -11.469 6.461 1 98.38 128 GLY B N 1
ATOM 2248 C CA . GLY B 1 128 ? -3.551 -10.945 7.453 1 98.38 128 GLY B CA 1
ATOM 2249 C C . GLY B 1 128 ? -4.844 -10.43 6.848 1 98.38 128 GLY B C 1
ATOM 2250 O O . GLY B 1 128 ? -5.902 -10.516 7.473 1 98.38 128 GLY B O 1
ATOM 2251 N N . SER B 1 129 ? -4.758 -9.914 5.656 1 98.25 129 SER B N 1
ATOM 2252 C CA . SER B 1 129 ? -5.93 -9.305 5.043 1 98.25 129 SER B CA 1
ATOM 2253 C C . SER B 1 129 ? -6.703 -10.312 4.199 1 98.25 129 SER B C 1
ATOM 2255 O O . SER B 1 129 ? -7.852 -10.062 3.824 1 98.25 129 SER B O 1
ATOM 2257 N N . ALA B 1 130 ? -6.184 -11.484 3.92 1 98.69 130 ALA B N 1
ATOM 2258 C CA . ALA B 1 130 ? -6.68 -12.469 2.959 1 98.69 130 ALA B CA 1
ATOM 2259 C C . ALA B 1 130 ? -8.125 -12.844 3.258 1 98.69 130 ALA B C 1
ATOM 2261 O O . ALA B 1 130 ? -8.961 -12.898 2.35 1 98.69 130 ALA B O 1
ATOM 2262 N N . PRO B 1 131 ? -8.516 -13.023 4.574 1 97.81 131 PRO B N 1
ATOM 2263 C CA . PRO B 1 131 ? -9.891 -13.445 4.852 1 97.81 131 PRO B CA 1
ATOM 2264 C C . PRO B 1 131 ? -10.93 -12.391 4.457 1 97.81 131 PRO B C 1
ATOM 2266 O O . PRO B 1 131 ? -12.086 -12.727 4.203 1 97.81 131 PRO B O 1
ATOM 2269 N N . TYR B 1 132 ? -10.547 -11.188 4.328 1 98.19 132 TYR B N 1
ATOM 2270 C CA . TYR B 1 132 ? -11.477 -10.102 4.031 1 98.19 132 TYR B CA 1
ATOM 2271 C C . TYR B 1 132 ? -11.703 -9.977 2.529 1 98.19 132 TYR B C 1
ATOM 2273 O O . TYR B 1 132 ? -12.625 -9.281 2.092 1 98.19 132 TYR B O 1
ATOM 2281 N N . PHE B 1 133 ? -10.867 -10.688 1.734 1 98.81 133 PHE B N 1
ATOM 2282 C CA . PHE B 1 133 ? -10.938 -10.5 0.29 1 98.81 133 PHE B CA 1
ATOM 2283 C C . PHE B 1 133 ? -11.148 -11.836 -0.418 1 98.81 133 PHE B C 1
ATOM 2285 O O . PHE B 1 133 ? -10.875 -11.961 -1.613 1 98.81 133 PHE B O 1
ATOM 2292 N N . GLY B 1 134 ? -11.531 -12.844 0.386 1 98.62 134 GLY B N 1
ATOM 2293 C CA . GLY B 1 134 ? -11.961 -14.109 -0.181 1 98.62 134 GLY B CA 1
ATOM 2294 C C . GLY B 1 134 ? -10.805 -15.008 -0.596 1 98.62 134 GLY B C 1
ATOM 2295 O O . GLY B 1 134 ? -10.883 -15.695 -1.615 1 98.62 134 GLY B O 1
ATOM 2296 N N . ALA B 1 135 ? -9.727 -14.977 0.077 1 98.81 135 ALA B N 1
ATOM 2297 C CA . ALA B 1 135 ? -8.648 -15.938 -0.137 1 98.81 135 ALA B CA 1
ATOM 2298 C C . ALA B 1 135 ? -8.531 -16.906 1.042 1 98.81 135 ALA B C 1
ATOM 2300 O O . ALA B 1 135 ? -8.43 -16.469 2.193 1 98.81 135 ALA B O 1
ATOM 2301 N N . GLU B 1 136 ? -8.609 -18.125 0.802 1 98.69 136 GLU B N 1
ATOM 2302 C CA . GLU B 1 136 ? -8.344 -19.141 1.812 1 98.69 136 GLU B CA 1
ATOM 2303 C C . GLU B 1 136 ? -6.875 -19.547 1.805 1 98.69 136 GLU B C 1
ATOM 2305 O O . GLU B 1 136 ? -6.5 -20.531 1.144 1 98.69 136 GLU B O 1
ATOM 2310 N N . VAL B 1 137 ? -6.121 -18.906 2.584 1 98.88 13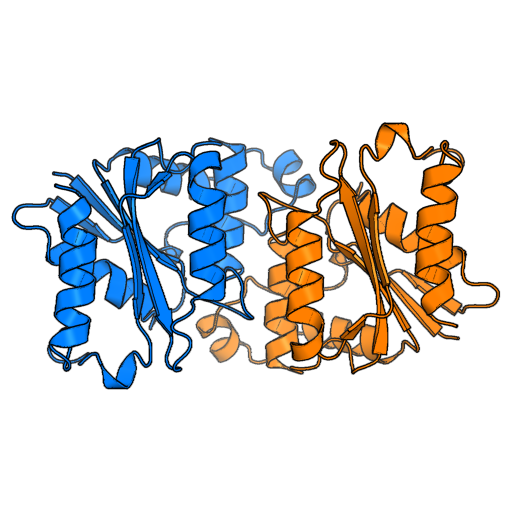7 VAL B N 1
ATOM 2311 C CA . VAL B 1 137 ? -4.68 -19.141 2.557 1 98.88 137 VAL B CA 1
ATOM 2312 C C . VAL B 1 137 ? -4.359 -20.469 3.254 1 98.88 137 VAL B C 1
ATOM 2314 O O . VAL B 1 137 ? -4.578 -20.609 4.461 1 98.88 137 VAL B O 1
ATOM 2317 N N . LYS B 1 138 ? -3.842 -21.312 2.459 1 98.88 138 LYS B N 1
ATOM 2318 C CA . LYS B 1 138 ? -3.531 -22.641 2.963 1 98.88 138 LYS B CA 1
ATOM 2319 C C . LYS B 1 138 ? -2.111 -22.703 3.518 1 98.88 138 LYS B C 1
ATOM 2321 O O . LYS B 1 138 ? -1.821 -23.5 4.41 1 98.88 138 LYS B O 1
ATOM 2326 N N . ALA B 1 139 ? -1.224 -21.922 2.984 1 98.88 139 ALA B N 1
ATOM 2327 C CA . ALA B 1 139 ? 0.162 -21.781 3.428 1 98.88 139 ALA B CA 1
ATOM 2328 C C . ALA B 1 139 ? 0.789 -20.5 2.885 1 98.88 139 ALA B C 1
ATOM 2330 O O . ALA B 1 139 ? 0.304 -19.938 1.904 1 98.88 139 ALA B O 1
ATOM 2331 N N . SER B 1 140 ? 1.78 -20.062 3.529 1 98.94 140 SER B N 1
ATOM 2332 C CA . SER B 1 140 ? 2.582 -18.922 3.088 1 98.94 140 SER B CA 1
ATOM 2333 C C . SER B 1 140 ? 4.066 -19.156 3.355 1 98.94 140 SER B C 1
ATOM 2335 O O . SER B 1 140 ? 4.43 -19.891 4.277 1 98.94 140 SER B O 1
ATOM 2337 N N . ALA B 1 141 ? 4.879 -18.594 2.488 1 98.81 141 ALA B N 1
ATOM 2338 C CA . ALA B 1 141 ? 6.32 -18.719 2.67 1 98.81 141 ALA B CA 1
ATOM 2339 C C . ALA B 1 141 ? 7.059 -17.516 2.094 1 98.81 141 ALA B C 1
ATOM 2341 O O . ALA B 1 141 ? 6.766 -17.078 0.978 1 98.81 141 ALA B O 1
ATOM 2342 N N . SER B 1 142 ? 7.93 -16.953 2.881 1 98.88 142 SER B N 1
ATOM 2343 C CA . SER B 1 142 ? 8.852 -15.906 2.465 1 98.88 142 SER B CA 1
ATOM 2344 C C . SER B 1 142 ? 10.227 -16.484 2.129 1 98.88 142 SER B C 1
ATOM 2346 O O . SER B 1 142 ? 10.844 -17.156 2.957 1 98.88 142 SER B O 1
ATOM 2348 N N . ILE B 1 143 ? 10.727 -16.219 0.885 1 98.75 143 ILE B N 1
ATOM 2349 C CA . ILE B 1 143 ? 11.992 -16.781 0.413 1 98.75 143 ILE B CA 1
ATOM 2350 C C . ILE B 1 143 ? 13.047 -15.68 0.365 1 98.75 143 ILE B C 1
ATOM 2352 O O . ILE B 1 143 ? 12.992 -14.789 -0.49 1 98.75 143 ILE B O 1
ATOM 2356 N N . PRO B 1 144 ? 14.055 -15.719 1.227 1 98.25 144 PRO B N 1
ATOM 2357 C CA . PRO B 1 144 ? 15.062 -14.656 1.25 1 98.25 144 PRO B CA 1
ATOM 2358 C C . PRO B 1 144 ? 16.125 -14.828 0.166 1 98.25 144 PRO B C 1
ATOM 2360 O O . PRO B 1 144 ? 16.266 -15.906 -0.409 1 98.25 144 PRO B O 1
ATOM 2363 N N . SER B 1 145 ? 16.875 -13.766 -0.094 1 98.06 145 SER B N 1
ATOM 2364 C CA . SER B 1 145 ? 18.109 -13.789 -0.879 1 98.06 145 SER B CA 1
ATOM 2365 C C . SER B 1 145 ? 17.906 -14.547 -2.189 1 98.06 145 SER B C 1
ATOM 2367 O O . SER B 1 145 ? 18.656 -15.477 -2.49 1 98.06 145 SER B O 1
ATOM 2369 N N . PHE B 1 146 ? 16.953 -14.078 -2.973 1 97.94 146 PHE B N 1
ATOM 2370 C CA . PHE B 1 146 ? 16.453 -14.781 -4.152 1 97.94 146 PHE B CA 1
ATOM 2371 C C . PHE B 1 146 ? 17.609 -15.172 -5.07 1 97.94 146 PHE B C 1
ATOM 2373 O O . PHE B 1 146 ? 17.719 -16.328 -5.477 1 97.94 146 PHE B O 1
ATOM 2380 N N . TYR B 1 147 ? 18.516 -14.242 -5.363 1 96.88 147 TYR B N 1
ATOM 2381 C CA . TYR B 1 147 ? 19.531 -14.484 -6.375 1 96.88 147 TYR B CA 1
ATOM 2382 C C . TYR B 1 147 ? 20.578 -15.461 -5.863 1 96.88 147 TYR B C 1
ATOM 2384 O O . TYR B 1 147 ? 21.297 -16.094 -6.656 1 96.88 147 TYR B O 1
ATOM 2392 N N . ASP B 1 148 ? 20.703 -15.609 -4.605 1 96.31 148 ASP B N 1
ATOM 2393 C CA . ASP B 1 148 ? 21.594 -16.609 -4.012 1 96.31 148 ASP B CA 1
ATOM 2394 C C . ASP B 1 148 ? 20.969 -18 -4.066 1 96.31 148 ASP B C 1
ATOM 2396 O O . ASP B 1 148 ? 21.688 -19 -4.109 1 96.31 148 ASP B O 1
ATOM 2400 N N . ASN B 1 149 ? 19.672 -17.969 -4.117 1 96.81 149 ASN B N 1
ATOM 2401 C CA . ASN B 1 149 ? 18.984 -19.25 -3.906 1 96.81 149 ASN B CA 1
ATOM 2402 C C . ASN B 1 149 ? 18.391 -19.781 -5.203 1 96.81 149 ASN B C 1
ATOM 2404 O O . ASN B 1 149 ? 18.141 -20.984 -5.324 1 96.81 149 ASN B O 1
ATOM 2408 N N . PHE B 1 150 ? 18.156 -18.969 -6.137 1 97.19 150 PHE B N 1
ATOM 2409 C CA . PHE B 1 150 ? 17.5 -19.375 -7.367 1 97.19 150 PHE B CA 1
ATOM 2410 C C . PHE B 1 150 ? 18.406 -19.203 -8.57 1 97.19 150 PHE B C 1
ATOM 2412 O O . PHE B 1 150 ? 19.078 -18.172 -8.688 1 97.19 150 PHE B O 1
ATOM 2419 N N . ASP B 1 151 ? 18.406 -20.172 -9.414 1 96 151 ASP B N 1
ATOM 2420 C CA . ASP B 1 151 ? 19.141 -20.125 -10.672 1 96 151 ASP B CA 1
ATOM 2421 C C . ASP B 1 151 ? 18.219 -19.797 -11.844 1 96 151 ASP B C 1
ATOM 2423 O O . ASP B 1 151 ? 17.422 -20.625 -12.258 1 96 151 ASP B O 1
ATOM 2427 N N . LEU B 1 152 ? 18.359 -18.656 -12.398 1 93.38 152 LEU B N 1
ATOM 2428 C CA . LEU B 1 152 ? 17.453 -18.172 -13.445 1 93.38 152 LEU B CA 1
ATOM 2429 C C . LEU B 1 152 ? 17.656 -18.969 -14.734 1 93.38 152 LEU B C 1
ATOM 2431 O O . LEU B 1 152 ? 16.719 -19.141 -15.516 1 93.38 152 LEU B O 1
ATOM 2435 N N . GLU B 1 153 ? 18.781 -19.469 -15.008 1 93.38 153 GLU B N 1
ATOM 2436 C CA . GLU B 1 153 ? 19.078 -20.234 -16.219 1 93.38 153 GLU B CA 1
ATOM 2437 C C . GLU B 1 153 ? 18.375 -21.578 -16.219 1 93.38 153 GLU B C 1
ATOM 2439 O O . GLU B 1 153 ? 17.688 -21.938 -17.172 1 93.38 153 GLU B O 1
ATOM 2444 N N . SER B 1 154 ? 18.453 -22.297 -15.109 1 93.38 154 SER B N 1
ATOM 2445 C CA . SER B 1 154 ? 17.828 -23.609 -15.008 1 93.38 154 SER B CA 1
ATOM 2446 C C . SER B 1 154 ? 16.375 -23.5 -14.547 1 93.38 154 SER B C 1
ATOM 2448 O O . SER B 1 154 ? 15.617 -24.469 -14.656 1 93.38 154 SER B O 1
ATOM 2450 N N . GLY B 1 155 ? 16.031 -22.359 -13.992 1 93.81 155 GLY B N 1
ATOM 2451 C CA . GLY B 1 155 ? 14.68 -22.172 -13.492 1 93.81 155 GLY B CA 1
ATOM 2452 C C . GLY B 1 155 ? 14.383 -22.969 -12.242 1 93.81 155 GLY B C 1
ATOM 2453 O O . GLY B 1 155 ? 13.281 -23.5 -12.078 1 93.81 155 GLY B O 1
ATOM 2454 N N . SER B 1 156 ? 15.461 -23.109 -11.359 1 94.06 156 SER B N 1
ATOM 2455 C CA . SER B 1 156 ? 15.273 -23.906 -10.156 1 94.06 156 SER B CA 1
ATOM 2456 C C . SER B 1 156 ? 16.094 -23.359 -8.992 1 94.06 156 SER B C 1
ATOM 2458 O O . SER B 1 156 ? 17.016 -22.578 -9.195 1 94.06 156 SER B O 1
ATOM 2460 N N . PHE B 1 157 ? 15.719 -23.734 -7.812 1 96.19 157 PHE B N 1
ATOM 2461 C CA . PHE B 1 157 ? 16.438 -23.312 -6.621 1 96.19 157 PHE B CA 1
ATOM 2462 C C . PHE B 1 157 ? 17.766 -24.078 -6.496 1 96.19 157 PHE B C 1
ATOM 2464 O O . PHE B 1 157 ? 17.828 -25.281 -6.77 1 96.19 157 PHE B O 1
ATOM 2471 N N . LYS B 1 158 ? 18.797 -23.281 -6.082 1 95.62 158 LYS B N 1
ATOM 2472 C CA . LYS B 1 158 ? 20.109 -23.844 -5.793 1 95.62 158 LYS B CA 1
ATOM 2473 C C . LYS B 1 158 ? 20.109 -24.562 -4.445 1 95.62 158 LYS B C 1
ATOM 2475 O O . LYS B 1 158 ? 20.734 -25.625 -4.297 1 95.62 158 LYS B O 1
ATOM 2480 N N . SER B 1 159 ? 19.391 -24 -3.572 1 92.75 159 SER B N 1
ATOM 2481 C CA . SER B 1 159 ? 19.281 -24.547 -2.225 1 92.75 159 SER B CA 1
ATOM 2482 C C . SER B 1 159 ? 18.156 -25.562 -2.135 1 92.75 159 SER B C 1
ATOM 2484 O O . SER B 1 159 ? 16.984 -25.219 -2.32 1 92.75 159 SER B O 1
ATOM 2486 N N . GLN B 1 160 ? 18.484 -26.719 -1.742 1 93.19 160 GLN B N 1
ATOM 2487 C CA . GLN B 1 160 ? 17.469 -27.75 -1.568 1 93.19 160 GLN B CA 1
ATOM 2488 C C . GLN B 1 160 ? 16.5 -27.391 -0.448 1 93.19 160 GLN B C 1
ATOM 2490 O O . GLN B 1 160 ? 15.305 -27.688 -0.534 1 93.19 160 GLN B O 1
ATOM 2495 N N . GLU B 1 161 ? 17.031 -26.797 0.533 1 96.06 161 GLU B N 1
ATOM 2496 C CA . GLU B 1 161 ? 16.203 -26.391 1.662 1 96.06 161 GLU B CA 1
ATOM 2497 C C . GLU B 1 161 ? 15.109 -25.422 1.217 1 96.06 161 GLU B C 1
ATOM 2499 O O . GLU B 1 161 ? 13.945 -25.578 1.588 1 96.06 161 GLU B O 1
ATOM 2504 N N . VAL B 1 162 ? 15.469 -24.453 0.435 1 97.25 162 VAL B N 1
ATOM 2505 C CA . VAL B 1 162 ? 14.508 -23.453 -0.045 1 97.25 162 VAL B CA 1
ATOM 2506 C C . VAL B 1 162 ? 13.508 -24.125 -0.98 1 97.25 162 VAL B C 1
ATOM 2508 O O . VAL B 1 162 ? 12.305 -23.875 -0.888 1 97.25 162 VAL B O 1
ATOM 2511 N N . ALA B 1 163 ? 14.016 -25.016 -1.856 1 97.31 163 ALA B N 1
ATOM 2512 C CA . ALA B 1 163 ? 13.133 -25.734 -2.766 1 97.31 163 ALA B CA 1
ATOM 2513 C C . ALA B 1 163 ? 12.086 -26.531 -1.992 1 97.31 163 ALA B C 1
ATOM 2515 O O . ALA B 1 163 ? 10.906 -26.531 -2.354 1 97.31 163 ALA B O 1
ATOM 2516 N N . GLU B 1 164 ? 12.5 -27.172 -0.948 1 97.56 164 GLU B N 1
ATOM 2517 C CA . GLU B 1 164 ? 11.594 -27.984 -0.135 1 97.56 164 GLU B CA 1
ATOM 2518 C C . GLU B 1 164 ? 10.586 -27.109 0.602 1 97.56 164 GLU B C 1
ATOM 2520 O O . GLU B 1 164 ? 9.438 -27.5 0.797 1 97.56 164 GLU B O 1
ATOM 2525 N N . GLN B 1 165 ? 11.031 -25.953 1.026 1 98.12 165 GLN B N 1
ATOM 2526 C CA . GLN B 1 165 ? 10.125 -25 1.668 1 98.12 165 GLN B CA 1
ATOM 2527 C C . GLN B 1 165 ? 8.992 -24.594 0.729 1 98.12 165 GLN B C 1
ATOM 2529 O O . GLN B 1 165 ? 7.828 -24.578 1.13 1 98.12 165 GLN B O 1
ATOM 2534 N N . VAL B 1 166 ? 9.289 -24.312 -0.511 1 98.62 166 VAL B N 1
ATOM 2535 C CA . VAL B 1 166 ? 8.281 -23.922 -1.494 1 98.62 166 VAL B CA 1
ATOM 2536 C C . VAL B 1 166 ? 7.379 -25.125 -1.806 1 98.62 166 VAL B C 1
ATOM 2538 O O . VAL B 1 166 ? 6.152 -24.984 -1.865 1 98.62 166 VAL B O 1
ATOM 2541 N N . LYS B 1 167 ? 8 -26.266 -1.979 1 98.06 167 LYS B N 1
ATOM 2542 C CA . LYS B 1 167 ? 7.238 -27.469 -2.262 1 98.06 167 LYS B CA 1
ATOM 2543 C C . LYS B 1 167 ? 6.258 -27.781 -1.135 1 98.06 167 LYS B C 1
ATOM 2545 O O . LYS B 1 167 ? 5.117 -28.172 -1.388 1 98.06 167 LYS B O 1
ATOM 2550 N N . ALA B 1 168 ? 6.734 -27.625 0.04 1 98.31 168 ALA B N 1
ATOM 2551 C CA . ALA B 1 168 ? 5.875 -27.859 1.196 1 98.31 168 ALA B CA 1
ATOM 2552 C C . ALA B 1 168 ? 4.68 -26.906 1.202 1 98.31 168 ALA B C 1
ATOM 2554 O O . ALA B 1 168 ? 3.557 -27.328 1.494 1 98.31 168 ALA B O 1
ATOM 2555 N N . ALA B 1 169 ? 4.902 -25.688 0.895 1 98.44 169 ALA B N 1
ATOM 2556 C CA . ALA B 1 169 ? 3.807 -24.719 0.831 1 98.44 169 ALA B CA 1
ATOM 2557 C C . ALA B 1 169 ? 2.777 -25.125 -0.22 1 98.44 169 ALA B C 1
ATOM 2559 O O . ALA B 1 169 ? 1.575 -25.141 0.052 1 98.44 169 ALA B O 1
ATOM 2560 N N . VAL B 1 170 ? 3.256 -25.484 -1.339 1 98.19 170 VAL B N 1
ATOM 2561 C CA . VAL B 1 170 ? 2.389 -25.828 -2.465 1 98.19 170 VAL B CA 1
ATOM 2562 C C . VAL B 1 170 ? 1.61 -27.094 -2.162 1 98.19 170 VAL B C 1
ATOM 2564 O O . VAL B 1 170 ? 0.466 -27.25 -2.594 1 98.19 170 VAL B O 1
ATOM 2567 N N . SER B 1 171 ? 2.164 -27.953 -1.397 1 97.62 171 SER B N 1
ATOM 2568 C CA . SER B 1 171 ? 1.535 -29.234 -1.076 1 97.62 171 SER B CA 1
ATOM 2569 C C . SER B 1 171 ? 0.277 -29.031 -0.238 1 97.62 171 SER B C 1
ATOM 2571 O O . SER B 1 171 ? -0.557 -29.938 -0.137 1 97.62 171 SER B O 1
ATOM 2573 N N . ALA B 1 172 ? 0.151 -27.844 0.267 1 97.38 172 ALA B N 1
ATOM 2574 C CA . ALA B 1 172 ? -1.011 -27.547 1.096 1 97.38 172 ALA B CA 1
ATOM 2575 C C . ALA B 1 172 ? -2.26 -27.359 0.24 1 97.38 172 ALA B C 1
ATOM 2577 O O . ALA B 1 172 ? -3.379 -27.328 0.759 1 97.38 172 ALA B O 1
ATOM 2578 N N . LEU B 1 173 ? -2.188 -27.125 -1.061 1 94.69 173 LEU B N 1
ATOM 2579 C CA . LEU B 1 173 ? -3.342 -27.031 -1.948 1 94.69 173 LEU B CA 1
ATOM 2580 C C . LEU B 1 173 ? -4.039 -28.375 -2.076 1 94.69 173 LEU B C 1
ATOM 2582 O O . LEU B 1 173 ? -5.188 -28.453 -2.523 1 94.69 173 LEU B O 1
ATOM 2586 N N . ARG B 1 174 ? -3.408 -29.5 -1.769 1 79.19 174 ARG B N 1
ATOM 2587 C CA . ARG B 1 174 ? -3.986 -30.828 -1.901 1 79.19 174 ARG B CA 1
ATOM 2588 C C . ARG B 1 174 ? -5.09 -31.062 -0.875 1 79.19 174 ARG B C 1
ATOM 2590 O O . ARG B 1 174 ? -5.082 -30.453 0.198 1 79.19 174 ARG B O 1
#

Radius of gyration: 20.99 Å; Cα contacts (8 Å, |Δi|>4): 788; chains: 2; bounding box: 42×63×43 Å

InterPro domains:
  IPR005025 NADPH-dependent FMN reductase-like domain [PF03358] (1-135)
  IPR029039 Flavoprotein-like superfamily [G3DSA:3.40.50.360] (1-174)
  IPR029039 Flavoprotein-like superfamily [SSF52218] (1-173)
  IPR050712 NAD(P)H-dependent reductase [PTHR30543] (2-173)

Foldseek 3Di:
DEEEEEELDQDPPDVQLLLRVLLQVLDPPYRYDYDHLVQQDDPQDDPVVCVVPPAGVSLVVLLVVLVPGQEYEYEAEDDPLEGDSSSVRSLVRNCSVPQLSNQLHEYEYEAADLAACLSVSHSVVCVVCNVRNRYNYQYYYRDYNSVQFADPVVSGGPDPVSRVVSSVRSVSND/DEEEEEELDQDPPDVQLLLRVLLQPLDPPYRYDYDHLVQQDDPQDDPVVCVVPPAGVSLVVLLVVLVPGQEYEYEAEDDPLEGDSSSVRSLVRNCSVPQLSNQLHEYEYEAADLAACLSVSHSVVCVVCNVRNRYNYQYYYRDYNSVQFADPVVSGGPDPVSRVVSSVRSVSND

Nearest PDB structures (foldseek):
  1x77-assembly1_B  TM=8.648E-01  e=9.416E-12  Pseudomonas aeruginosa PAO1
  3svl-assembly1_B  TM=8.731E-01  e=1.944E-11  Escherichia coli K-12
  4hs4-assembly1_G-1  TM=8.468E-01  e=1.199E-11  Novacetimonas hansenii ATCC 23769
  3s2y-assembly1_A  TM=8.489E-01  e=5.108E-11  Novacetimonas hansenii ATCC 23769
  4h6p-assembly1_A  TM=8.391E-01  e=6.909E-11  Novacetimonas hansenii ATCC 23769